Protein AF-A0A931REJ0-F1 (afdb_monomer)

pLDDT: mean 75.93, std 13.6, range [28.09, 92.75]

Structure (mmCIF, N/CA/C/O backbone):
data_AF-A0A931REJ0-F1
#
_entry.id   AF-A0A931REJ0-F1
#
loop_
_atom_site.group_PDB
_atom_site.id
_atom_site.type_symbol
_atom_site.label_atom_id
_atom_site.label_alt_id
_atom_site.label_comp_id
_atom_site.label_asym_id
_atom_site.label_entity_id
_atom_site.label_seq_id
_atom_site.pdbx_PDB_ins_code
_atom_site.Cartn_x
_atom_site.Cartn_y
_atom_site.Cartn_z
_atom_site.occupancy
_atom_site.B_iso_or_equiv
_atom_site.auth_seq_id
_atom_site.auth_comp_id
_atom_site.auth_asym_id
_atom_site.auth_atom_id
_atom_site.pdbx_PDB_model_num
ATOM 1 N N . MET A 1 1 ? 2.864 12.799 0.369 1.00 41.94 1 MET A N 1
ATOM 2 C CA . MET A 1 1 ? 1.807 12.016 1.065 1.00 41.94 1 MET A CA 1
ATOM 3 C C . MET A 1 1 ? 2.181 11.471 2.457 1.00 41.94 1 MET A C 1
ATOM 5 O O . MET A 1 1 ? 1.296 10.969 3.135 1.00 41.94 1 MET A O 1
ATOM 9 N N . ARG A 1 2 ? 3.433 11.587 2.942 1.00 40.94 2 ARG A N 1
ATOM 10 C CA . ARG A 1 2 ? 3.841 11.025 4.253 1.00 40.94 2 ARG A CA 1
ATOM 11 C C . ARG A 1 2 ? 3.248 11.734 5.489 1.00 40.94 2 ARG A C 1
ATOM 13 O O . ARG A 1 2 ? 3.133 11.098 6.527 1.00 40.94 2 ARG A O 1
ATOM 20 N N . LYS A 1 3 ? 2.845 13.008 5.382 1.00 44.75 3 LYS A N 1
ATOM 21 C CA . LYS A 1 3 ? 2.314 13.794 6.516 1.00 44.75 3 LYS A CA 1
ATOM 22 C C . LYS A 1 3 ? 0.849 13.479 6.852 1.00 44.75 3 LYS A C 1
ATOM 24 O O . LYS A 1 3 ? 0.568 13.114 7.984 1.00 44.75 3 LYS A O 1
ATOM 29 N N . GLY A 1 4 ? -0.046 13.465 5.861 1.00 54.47 4 GLY A N 1
ATOM 30 C CA . GLY A 1 4 ? -1.485 13.259 6.105 1.00 54.47 4 GLY A CA 1
ATOM 31 C C . GLY A 1 4 ? -1.857 11.897 6.713 1.00 54.47 4 GLY A C 1
ATOM 32 O O . GLY A 1 4 ? -2.754 11.822 7.544 1.00 54.47 4 GLY A O 1
ATOM 33 N N . PHE A 1 5 ? -1.153 10.815 6.356 1.00 53.38 5 PHE A N 1
ATOM 34 C CA . PHE A 1 5 ? -1.395 9.491 6.954 1.00 53.38 5 PHE A CA 1
ATOM 35 C C . PHE A 1 5 ? -0.936 9.426 8.418 1.00 53.38 5 PHE A C 1
ATOM 37 O O . PHE A 1 5 ? -1.655 8.902 9.263 1.00 53.38 5 PHE A O 1
ATOM 44 N N . PHE A 1 6 ? 0.231 9.998 8.733 1.00 54.56 6 PHE A N 1
ATOM 45 C CA . PHE A 1 6 ? 0.726 10.080 10.111 1.00 54.56 6 PHE A CA 1
ATOM 46 C C . PHE A 1 6 ? -0.150 10.990 10.975 1.00 54.56 6 PHE A C 1
ATOM 48 O O . PHE A 1 6 ? -0.433 10.656 12.119 1.00 54.56 6 PHE A O 1
ATOM 55 N N . GLU A 1 7 ? -0.630 12.101 10.418 1.00 58.66 7 GLU A N 1
ATOM 56 C CA . GLU A 1 7 ? -1.568 13.008 11.083 1.00 58.66 7 GLU A CA 1
ATOM 57 C C . GLU A 1 7 ? -2.892 12.307 11.410 1.00 58.66 7 GLU A C 1
ATOM 59 O O . GLU A 1 7 ? -3.381 12.433 12.528 1.00 58.66 7 GLU A O 1
ATOM 64 N N . LEU A 1 8 ? -3.431 11.496 10.493 1.00 62.75 8 LEU A N 1
ATOM 65 C CA . LEU A 1 8 ? -4.624 10.679 10.744 1.00 62.75 8 LEU A CA 1
ATOM 66 C C . LEU A 1 8 ? -4.373 9.570 11.774 1.00 62.75 8 LEU A C 1
ATOM 68 O O . LEU A 1 8 ? -5.230 9.308 12.616 1.00 62.75 8 LEU A O 1
ATOM 72 N N . LEU A 1 9 ? -3.197 8.939 11.742 1.00 60.91 9 LEU A N 1
ATOM 73 C CA . LEU A 1 9 ? -2.805 7.904 12.700 1.00 60.91 9 LEU A CA 1
ATOM 74 C C . LEU A 1 9 ? -2.694 8.483 14.116 1.00 60.91 9 LEU A C 1
ATOM 76 O O . LEU A 1 9 ? -3.216 7.903 15.072 1.00 60.91 9 LEU A O 1
ATOM 80 N N . ILE A 1 10 ? -2.086 9.663 14.240 1.00 63.28 10 ILE A N 1
ATOM 81 C CA . ILE A 1 10 ? -1.991 10.415 15.492 1.00 63.28 10 ILE A CA 1
ATOM 82 C C . ILE A 1 10 ? -3.385 10.868 15.938 1.00 63.28 10 ILE A C 1
ATOM 84 O O . ILE A 1 10 ? -3.764 10.602 17.076 1.00 63.28 10 ILE A O 1
ATOM 88 N N . ALA A 1 11 ? -4.187 11.466 15.052 1.00 57.47 11 ALA A N 1
ATOM 89 C CA . ALA A 1 11 ? -5.534 11.938 15.371 1.00 57.47 11 ALA A CA 1
ATOM 90 C C . ALA A 1 11 ? -6.450 10.801 15.846 1.00 57.47 11 ALA A C 1
ATOM 92 O O . ALA A 1 11 ? -7.143 10.940 16.851 1.00 57.47 11 ALA A O 1
ATOM 93 N N . SER A 1 12 ? -6.404 9.644 15.185 1.00 55.56 12 SER A N 1
ATOM 94 C CA . SER A 1 12 ? -7.191 8.472 15.569 1.00 55.56 12 SER A CA 1
ATOM 95 C C . SER A 1 12 ? -6.711 7.835 16.875 1.00 55.56 12 SER A C 1
ATOM 97 O O . SER A 1 12 ? -7.526 7.366 17.676 1.00 55.56 12 SER A O 1
ATOM 99 N N . SER A 1 13 ? -5.398 7.811 17.112 1.00 65.50 13 SER A N 1
ATOM 100 C CA . SER A 1 13 ? -4.831 7.308 18.368 1.00 65.50 13 SER A CA 1
ATOM 101 C C . SER A 1 13 ? -5.235 8.208 19.533 1.00 65.50 13 SER A C 1
ATOM 103 O O . SER A 1 13 ? -5.697 7.719 20.562 1.00 65.50 13 SER A O 1
ATOM 105 N N . ILE A 1 14 ? -5.155 9.527 19.338 1.00 67.62 14 ILE A N 1
ATOM 106 C CA . ILE A 1 14 ? -5.607 10.525 20.309 1.00 67.62 14 ILE A CA 1
ATOM 107 C C . ILE A 1 14 ? -7.109 10.378 20.557 1.00 67.62 14 ILE A C 1
ATOM 109 O O . ILE A 1 14 ? -7.506 10.293 21.713 1.00 67.62 14 ILE A O 1
ATOM 113 N N . ALA A 1 15 ? -7.938 10.265 19.515 1.00 60.06 15 ALA A N 1
ATOM 114 C CA . ALA A 1 15 ? -9.380 10.073 19.670 1.00 60.06 15 ALA A CA 1
ATOM 115 C C . ALA A 1 15 ? -9.700 8.819 20.500 1.00 60.06 15 ALA A C 1
ATOM 117 O O . ALA A 1 15 ? -10.499 8.873 21.432 1.00 60.06 15 ALA A O 1
ATOM 118 N N . THR A 1 16 ? -9.012 7.707 20.232 1.00 60.81 16 THR A N 1
ATOM 119 C CA . THR A 1 16 ? -9.195 6.452 20.976 1.00 60.81 16 THR A CA 1
ATOM 120 C C . THR A 1 16 ? -8.771 6.593 22.440 1.00 60.81 16 THR A C 1
ATOM 122 O O . THR A 1 16 ? -9.495 6.157 23.336 1.00 60.81 16 THR A O 1
ATOM 125 N N . ILE A 1 17 ? -7.634 7.243 22.707 1.00 71.69 17 ILE A N 1
ATOM 126 C CA . ILE A 1 17 ? -7.146 7.507 24.069 1.00 71.69 17 ILE A CA 1
ATOM 127 C C . ILE A 1 17 ? -8.119 8.415 24.823 1.00 71.69 17 ILE A C 1
ATOM 129 O O . ILE A 1 17 ? -8.487 8.100 25.952 1.00 71.69 17 ILE A O 1
ATOM 133 N N . VAL A 1 18 ? -8.573 9.502 24.196 1.00 64.06 18 VAL A N 1
ATOM 134 C CA . VAL A 1 18 ? -9.534 10.449 24.774 1.00 64.06 18 VAL A CA 1
ATOM 135 C C . VAL A 1 18 ? -10.836 9.735 25.117 1.00 64.06 18 VAL A C 1
ATOM 137 O O . VAL A 1 18 ? -11.333 9.878 26.229 1.00 64.06 18 VAL A O 1
ATOM 140 N N . ILE A 1 19 ? -11.351 8.890 24.226 1.00 60.31 19 ILE A N 1
ATOM 141 C CA . ILE A 1 19 ? -12.581 8.128 24.463 1.00 60.31 19 ILE A CA 1
ATOM 142 C C . ILE A 1 19 ? -12.407 7.120 25.607 1.00 60.31 19 ILE A C 1
ATOM 144 O O . ILE A 1 19 ? -13.273 7.025 26.476 1.00 60.31 19 ILE A O 1
ATOM 148 N N . ILE A 1 20 ? -11.290 6.385 25.659 1.00 63.78 20 ILE A N 1
ATOM 149 C CA . ILE A 1 20 ? -10.995 5.465 26.771 1.00 63.78 20 ILE A CA 1
ATOM 150 C C . ILE A 1 20 ? -10.900 6.235 28.092 1.00 63.78 20 ILE A C 1
ATOM 152 O O . ILE A 1 20 ? -11.407 5.770 29.115 1.00 63.78 20 ILE A O 1
ATOM 156 N N . PHE A 1 21 ? -10.277 7.412 28.072 1.00 62.22 21 PHE A N 1
ATOM 157 C CA . PHE A 1 21 ? -10.106 8.259 29.245 1.00 62.22 21 PHE A CA 1
ATOM 158 C C . PHE A 1 21 ? -11.443 8.811 29.747 1.00 62.22 21 PHE A C 1
ATOM 160 O O . PHE A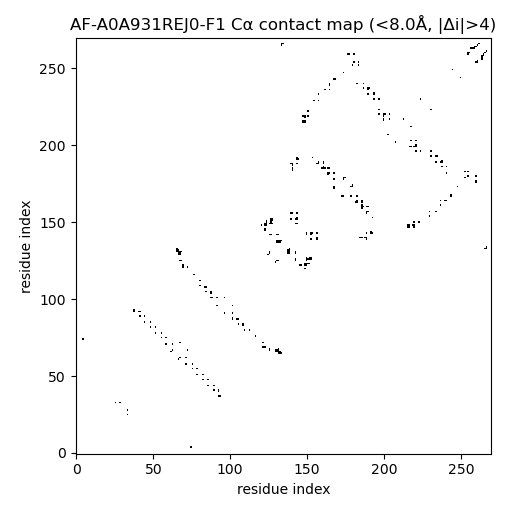 1 21 ? -11.736 8.713 30.939 1.00 62.22 21 PHE A O 1
ATOM 167 N N . VAL A 1 22 ? -12.291 9.290 28.833 1.00 58.22 22 VAL A N 1
ATOM 168 C CA . VAL A 1 22 ? -13.660 9.727 29.124 1.00 58.22 22 VAL A CA 1
ATOM 169 C C . VAL A 1 22 ? -14.447 8.570 29.738 1.00 58.22 22 VAL A C 1
ATOM 171 O O . VAL A 1 22 ? -14.929 8.695 30.860 1.00 58.22 22 VAL A O 1
ATOM 174 N N . LEU A 1 23 ? -14.484 7.399 29.095 1.00 58.53 23 LEU A N 1
ATOM 175 C CA . LEU A 1 23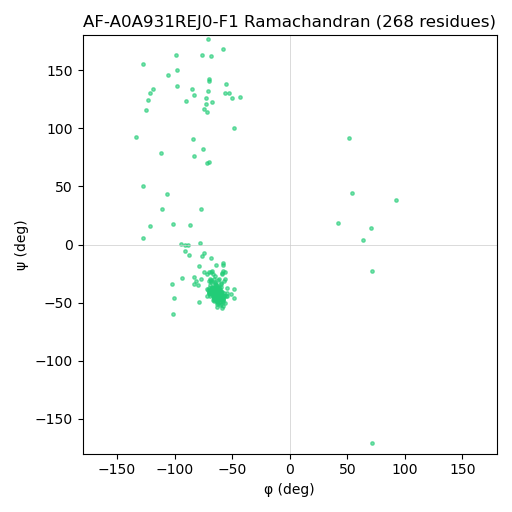 ? -15.218 6.229 29.598 1.00 58.53 23 LEU A CA 1
ATOM 176 C C . LEU A 1 23 ? -14.736 5.752 30.976 1.00 58.53 23 LEU A C 1
ATOM 178 O O . LEU A 1 23 ? -15.547 5.284 31.773 1.00 58.53 23 LEU A O 1
ATOM 182 N N . ARG A 1 24 ? -13.441 5.893 31.284 1.00 62.78 24 ARG A N 1
ATOM 183 C CA . ARG A 1 24 ? -12.880 5.558 32.602 1.00 62.78 24 ARG A CA 1
ATOM 184 C C . ARG A 1 24 ? -13.337 6.531 33.693 1.00 62.78 24 ARG A C 1
ATOM 186 O O . ARG A 1 24 ? -13.498 6.123 34.841 1.00 62.78 24 ARG A O 1
ATOM 193 N N . PHE A 1 25 ? -13.577 7.791 33.338 1.00 54.59 25 PHE A N 1
ATOM 194 C CA . PHE A 1 25 ? -14.058 8.828 34.253 1.00 54.59 25 PHE A CA 1
ATOM 195 C C . PHE A 1 25 ? -15.571 8.747 34.525 1.00 54.59 25 PHE A C 1
ATOM 197 O O . PHE A 1 25 ? -16.047 9.252 35.540 1.00 54.59 25 PHE A O 1
ATOM 204 N N . LEU A 1 26 ? -16.334 8.056 33.670 1.00 53.31 26 LEU A N 1
ATOM 205 C CA . LEU A 1 26 ? -17.794 7.931 33.782 1.00 53.31 26 LEU A CA 1
ATOM 206 C C . LEU A 1 26 ? -18.283 6.983 34.892 1.00 53.31 26 LEU A C 1
ATOM 208 O O . LEU A 1 26 ? -19.486 6.911 35.142 1.00 53.31 26 LEU A O 1
ATOM 212 N N . ARG A 1 27 ? -17.393 6.243 35.566 1.00 53.75 27 ARG A N 1
ATOM 213 C CA . ARG A 1 27 ? -17.781 5.158 36.486 1.00 53.75 27 ARG A CA 1
ATOM 214 C C . ARG A 1 27 ? -18.489 5.629 37.773 1.00 53.75 27 ARG A C 1
ATOM 216 O O . ARG A 1 27 ? -19.076 4.797 38.457 1.00 53.75 27 ARG A O 1
ATOM 223 N N . ASN A 1 28 ? -18.481 6.934 38.072 1.00 53.34 28 ASN A N 1
ATOM 224 C CA . ASN A 1 28 ? -18.947 7.500 39.348 1.00 53.34 28 ASN A CA 1
ATOM 225 C C . ASN A 1 28 ? -20.099 8.535 39.237 1.00 53.34 28 ASN A C 1
ATOM 227 O O . ASN A 1 28 ? -20.329 9.274 40.191 1.00 53.34 28 ASN A O 1
ATOM 231 N N . LEU A 1 29 ? -20.818 8.632 38.109 1.00 53.09 29 LEU A N 1
ATOM 232 C CA . LEU A 1 29 ? -21.838 9.682 37.885 1.00 53.09 29 LEU A CA 1
ATOM 233 C C . LEU A 1 29 ? -23.288 9.221 38.162 1.00 53.09 29 LEU A C 1
ATOM 235 O O . LEU A 1 29 ? -23.630 8.053 37.980 1.00 53.09 29 LEU A O 1
ATOM 239 N N . GLN A 1 30 ? -24.152 10.158 38.579 1.00 54.97 30 GLN A N 1
ATOM 240 C CA . GLN A 1 30 ? -25.585 9.935 38.862 1.00 54.97 30 GLN A CA 1
ATOM 241 C C . GLN A 1 30 ? -26.406 9.629 37.585 1.00 54.97 30 GLN A C 1
ATOM 243 O O . GLN A 1 30 ? -25.973 9.930 36.472 1.00 54.97 30 GLN A O 1
ATOM 248 N N . SER A 1 31 ? -27.613 9.053 37.714 1.00 62.59 31 SER A N 1
ATOM 249 C CA . SER A 1 31 ? -28.392 8.518 36.572 1.00 62.59 31 SER A CA 1
ATOM 250 C C . SER A 1 31 ? -28.752 9.551 35.490 1.00 62.59 31 SER A C 1
ATOM 252 O O . SER A 1 31 ? -28.690 9.236 34.303 1.00 62.59 31 SER A O 1
ATOM 254 N N . THR A 1 32 ? -29.059 10.796 35.863 1.00 63.38 32 THR A N 1
ATOM 255 C CA . THR A 1 32 ? -29.329 11.903 34.926 1.00 63.38 32 THR A CA 1
ATOM 256 C C . THR A 1 32 ? -28.068 12.385 34.211 1.00 63.38 32 THR A C 1
ATOM 258 O O . THR A 1 32 ? -28.098 12.642 33.009 1.00 63.38 32 THR A O 1
ATOM 261 N N . GLN A 1 33 ? -26.934 12.441 34.914 1.00 67.50 33 GLN A N 1
ATOM 262 C CA . GLN A 1 33 ? -25.634 12.767 34.317 1.00 67.50 33 GLN A CA 1
ATOM 263 C C . GLN A 1 33 ? -25.188 11.675 33.337 1.00 67.50 33 GLN A C 1
ATOM 265 O O . GLN A 1 33 ? -24.653 11.979 32.273 1.00 67.50 33 GLN A O 1
ATOM 270 N N . LYS A 1 34 ? -25.480 10.405 33.643 1.00 70.06 34 LYS A N 1
ATOM 271 C CA . LYS A 1 34 ? -25.206 9.269 32.756 1.00 70.06 34 LYS A CA 1
ATOM 272 C C . LYS A 1 34 ? -25.947 9.392 31.420 1.00 70.06 34 LYS A C 1
ATOM 274 O O . LYS A 1 34 ? -25.340 9.158 30.379 1.00 70.06 34 LYS A O 1
ATOM 279 N N . PHE A 1 35 ? -27.214 9.811 31.436 1.00 75.69 35 PHE A N 1
ATOM 280 C CA . PHE A 1 35 ? -28.016 9.976 30.218 1.00 75.69 35 PHE A CA 1
ATOM 281 C C . PHE A 1 35 ? -27.487 11.091 29.305 1.00 75.69 35 PHE A C 1
ATOM 283 O O . PHE A 1 35 ? -27.297 10.869 28.110 1.00 75.69 35 PHE A O 1
ATOM 290 N N . ILE A 1 36 ? -27.179 12.267 29.867 1.00 76.56 36 ILE A N 1
ATOM 291 C CA . ILE A 1 36 ? -26.621 13.394 29.098 1.00 76.56 36 ILE A CA 1
ATOM 292 C C . ILE A 1 36 ? -25.303 12.982 28.439 1.00 76.56 36 ILE A C 1
ATOM 294 O O . ILE A 1 36 ? -25.105 13.193 27.246 1.00 76.56 36 ILE A O 1
ATOM 298 N N . VAL A 1 37 ? -24.418 12.330 29.193 1.00 72.94 37 VAL A N 1
ATOM 299 C CA . VAL A 1 37 ? -23.120 11.902 28.670 1.00 72.94 37 VAL A CA 1
ATOM 300 C C . VAL A 1 37 ? -23.261 10.808 27.607 1.00 72.94 37 VAL A C 1
ATOM 302 O O . VAL A 1 37 ? -22.515 10.826 26.627 1.00 72.94 37 VAL A O 1
ATOM 305 N N . GLN A 1 38 ? -24.212 9.881 27.751 1.00 79.00 38 GLN A N 1
ATOM 306 C CA . GLN A 1 38 ? -24.507 8.882 26.719 1.00 79.00 38 GLN A CA 1
ATOM 307 C C . GLN A 1 38 ? -24.958 9.533 25.410 1.00 79.00 38 GLN A C 1
ATOM 309 O O . GLN A 1 38 ? -24.459 9.151 24.350 1.00 79.00 38 GLN A O 1
ATOM 314 N N . ILE A 1 39 ? -25.844 10.532 25.470 1.00 84.06 39 ILE A N 1
ATOM 315 C CA . ILE A 1 39 ? -26.283 11.270 24.280 1.00 84.06 39 ILE A CA 1
ATOM 316 C C . ILE A 1 39 ? -25.104 12.009 23.651 1.00 84.06 39 ILE A C 1
ATOM 318 O O . ILE A 1 39 ? -24.818 11.786 22.478 1.00 84.06 39 ILE A O 1
ATOM 322 N N . THR A 1 40 ? -24.376 12.823 24.420 1.00 79.44 40 THR A N 1
ATOM 323 C CA . THR A 1 40 ? -23.259 13.619 23.887 1.00 79.44 40 THR A CA 1
ATOM 324 C C . THR A 1 40 ? -22.167 12.732 23.291 1.00 79.44 40 THR A C 1
ATOM 326 O O . THR A 1 40 ? -21.660 13.019 22.211 1.00 79.44 40 THR A O 1
ATOM 329 N N . SER A 1 41 ? -21.847 11.608 23.939 1.00 78.06 41 SER A N 1
ATOM 330 C CA . SER A 1 41 ? -20.872 10.645 23.412 1.00 78.06 41 SER A CA 1
ATOM 331 C C . SER A 1 41 ? -21.374 9.962 22.139 1.00 78.06 41 SER A C 1
ATOM 333 O O . SER A 1 41 ? -20.595 9.754 21.217 1.00 78.06 41 SER A O 1
ATOM 335 N N . SER A 1 42 ? -22.667 9.633 22.058 1.00 84.75 42 SER A N 1
ATOM 336 C CA . SER A 1 42 ? -23.252 9.031 20.853 1.00 84.75 42 SER A CA 1
ATOM 337 C C . SER A 1 42 ? -23.242 10.004 19.676 1.00 84.75 42 SER A C 1
ATOM 339 O O . SER A 1 42 ? -22.879 9.610 18.572 1.00 84.75 42 SER A O 1
ATOM 341 N N . VAL A 1 43 ? -23.579 11.277 19.914 1.00 87.44 43 VAL A N 1
ATOM 342 C CA . VAL A 1 43 ? -23.502 12.341 18.900 1.00 87.44 43 VAL A CA 1
ATOM 343 C C . VAL A 1 43 ? -22.065 12.505 18.412 1.00 87.44 43 VAL A C 1
ATOM 345 O O . VAL A 1 43 ? -21.834 12.467 17.209 1.00 87.44 43 VAL A O 1
ATOM 348 N N . LEU A 1 44 ? -21.090 12.567 19.322 1.00 81.56 44 LEU A N 1
ATOM 349 C CA . LEU A 1 44 ? -19.676 12.664 18.958 1.00 81.56 44 LEU A CA 1
ATOM 350 C C . LEU A 1 44 ? -19.215 11.470 18.104 1.00 81.56 44 LEU A C 1
ATOM 352 O O . LEU A 1 44 ? -18.523 11.642 17.105 1.00 81.56 44 LEU A O 1
ATOM 356 N N . VAL A 1 45 ? -19.615 10.247 18.466 1.00 82.38 45 VAL A N 1
ATOM 357 C CA . VAL A 1 45 ? -19.294 9.046 17.678 1.00 82.38 45 VAL A CA 1
ATOM 358 C C . VAL A 1 45 ? -19.921 9.109 16.283 1.00 82.38 45 VAL A C 1
ATOM 360 O O . VAL A 1 45 ? -19.269 8.733 15.309 1.00 82.38 45 VAL A O 1
ATOM 363 N N . LEU A 1 46 ? -21.152 9.613 16.167 1.00 88.25 46 LEU A N 1
ATOM 364 C CA . LEU A 1 46 ? -21.813 9.813 14.876 1.00 88.25 46 LEU A CA 1
ATOM 365 C C . LEU A 1 46 ? -21.102 10.871 14.022 1.00 88.25 46 LEU A C 1
ATOM 367 O O . LEU A 1 46 ? -20.894 10.635 12.833 1.00 88.25 46 LEU A O 1
ATOM 371 N N . GLU A 1 47 ? -20.675 11.990 14.608 1.00 86.19 47 GLU A N 1
ATOM 372 C CA . GLU A 1 47 ? -19.894 13.020 13.911 1.00 86.19 47 GLU A CA 1
ATOM 373 C C . GLU A 1 47 ? -18.583 12.452 13.359 1.00 86.19 47 GLU A C 1
ATOM 375 O O . GLU A 1 47 ? -18.263 12.650 12.185 1.00 86.19 47 GLU A O 1
ATOM 380 N N . ILE A 1 48 ? -17.856 11.668 14.161 1.00 82.12 48 ILE A N 1
ATOM 381 C CA . ILE A 1 48 ? -16.641 10.985 13.700 1.00 82.12 48 ILE A CA 1
ATOM 382 C C . ILE A 1 48 ? -16.978 10.000 12.568 1.00 82.12 48 ILE A C 1
ATOM 384 O O . ILE A 1 48 ? -16.250 9.930 11.577 1.00 82.12 48 ILE A O 1
ATOM 388 N N . GLY A 1 49 ? -18.099 9.280 12.663 1.00 83.19 49 GLY A N 1
ATOM 389 C CA . GLY A 1 49 ? -18.586 8.410 11.591 1.00 83.19 49 GLY A CA 1
ATOM 390 C C . GLY A 1 49 ? -18.818 9.156 10.271 1.00 83.19 49 GLY A C 1
ATOM 391 O O . GLY A 1 49 ? -18.390 8.688 9.215 1.00 83.19 49 GLY A O 1
ATOM 392 N N . LEU A 1 50 ? -19.419 10.348 10.317 1.00 88.44 50 LEU A N 1
ATOM 393 C CA . LEU A 1 50 ? -19.609 11.202 9.137 1.00 88.44 50 LEU A CA 1
ATOM 394 C C . LEU A 1 50 ? -18.275 11.679 8.547 1.00 88.44 50 LEU A C 1
ATOM 396 O O . LEU A 1 50 ? -18.110 11.692 7.325 1.00 88.44 50 LEU A O 1
ATOM 400 N N . LEU A 1 51 ? -17.297 12.016 9.394 1.00 83.94 51 LEU A N 1
ATOM 401 C CA . LEU A 1 51 ? -15.948 12.367 8.940 1.00 83.94 51 LEU A CA 1
ATOM 402 C C . LEU A 1 51 ? -15.265 11.193 8.223 1.00 83.94 51 LEU A C 1
ATOM 404 O O . LEU A 1 51 ? -14.649 11.395 7.174 1.00 83.94 51 LEU A O 1
ATOM 408 N N . LEU A 1 52 ? -15.411 9.966 8.734 1.00 79.56 52 LEU A N 1
ATOM 409 C CA . LEU A 1 52 ? -14.891 8.768 8.068 1.00 79.56 52 LEU A CA 1
ATOM 410 C C . LEU A 1 52 ? -15.565 8.524 6.713 1.00 79.56 52 LEU A C 1
ATOM 412 O O . LEU A 1 52 ? -14.874 8.216 5.742 1.00 79.56 52 LEU A O 1
ATOM 416 N N . LEU A 1 53 ? -16.886 8.707 6.615 1.00 83.81 53 LEU A N 1
ATOM 417 C CA . LEU A 1 53 ? -17.614 8.594 5.345 1.00 83.81 53 LEU A CA 1
ATOM 418 C C . LEU A 1 53 ? -17.132 9.625 4.314 1.00 83.81 53 LEU A C 1
ATOM 420 O O . LEU A 1 53 ? -16.910 9.282 3.153 1.00 83.81 53 LEU A O 1
ATOM 424 N N . SER A 1 54 ? -16.892 10.865 4.744 1.00 83.75 54 SER A N 1
ATOM 425 C CA . SER A 1 54 ? -16.316 11.913 3.893 1.00 83.75 54 SER A CA 1
ATOM 426 C C . SER A 1 54 ? -14.911 11.540 3.396 1.00 83.75 54 SER A C 1
ATOM 428 O O . SER A 1 54 ? -14.600 11.665 2.206 1.00 83.75 54 SER A O 1
ATOM 430 N N . ALA A 1 55 ? -14.069 10.992 4.278 1.00 79.06 55 ALA A N 1
ATOM 431 C CA . ALA A 1 55 ? -12.741 10.507 3.911 1.00 79.06 55 ALA A CA 1
ATOM 432 C C . ALA A 1 55 ? -12.797 9.332 2.915 1.00 79.06 55 ALA A C 1
ATOM 434 O O . ALA A 1 55 ? -12.013 9.305 1.962 1.00 79.06 55 ALA A O 1
ATOM 435 N N . LEU A 1 56 ? -13.745 8.400 3.083 1.00 79.56 56 LEU A N 1
ATOM 436 C CA . LEU A 1 56 ? -13.973 7.298 2.141 1.00 79.56 56 LEU A CA 1
ATOM 437 C C . LEU A 1 56 ? -14.375 7.804 0.759 1.00 79.56 56 LEU A C 1
ATOM 439 O O . LEU A 1 56 ? -13.822 7.344 -0.238 1.00 79.56 56 LEU A O 1
ATOM 443 N N . GLN A 1 57 ? -15.299 8.762 0.685 1.00 79.94 57 GLN A N 1
ATOM 444 C CA . GLN A 1 57 ? -15.736 9.325 -0.591 1.00 79.94 57 GLN A CA 1
ATOM 445 C C . GLN A 1 57 ? -14.577 10.006 -1.323 1.00 79.94 57 GLN A C 1
ATOM 447 O O . GLN A 1 57 ? -14.388 9.796 -2.522 1.00 79.94 57 GLN A O 1
ATOM 452 N N . ARG A 1 58 ? -13.751 10.758 -0.588 1.00 80.06 58 ARG A N 1
ATOM 453 C CA . ARG A 1 58 ? -12.537 11.376 -1.124 1.00 80.06 58 ARG A CA 1
ATOM 454 C C . ARG A 1 58 ? -11.559 10.320 -1.655 1.00 80.06 58 ARG A C 1
ATOM 456 O O . ARG A 1 58 ? -11.062 10.471 -2.766 1.00 80.06 58 ARG A O 1
ATOM 463 N N . LEU A 1 59 ? -11.295 9.247 -0.904 1.00 76.31 59 LEU A N 1
ATOM 464 C CA . LEU A 1 59 ? -10.418 8.159 -1.359 1.00 76.31 59 LEU A CA 1
ATOM 465 C C . LEU A 1 59 ? -10.963 7.441 -2.599 1.00 76.31 59 LEU A C 1
ATOM 467 O O . LEU A 1 59 ? -10.190 7.163 -3.514 1.00 76.31 59 LEU A O 1
ATOM 471 N N . ASN A 1 60 ? -12.272 7.183 -2.647 1.00 77.19 60 ASN A N 1
ATOM 472 C CA . ASN A 1 60 ? -12.917 6.513 -3.775 1.00 77.19 60 ASN A CA 1
ATOM 473 C C . ASN A 1 60 ? -12.837 7.362 -5.054 1.00 77.19 60 ASN A C 1
ATOM 475 O O . ASN A 1 60 ? -12.504 6.852 -6.121 1.00 77.19 60 ASN A O 1
ATOM 479 N N . LEU A 1 61 ? -13.042 8.679 -4.934 1.00 73.50 61 LEU A N 1
ATOM 480 C CA . LEU A 1 61 ? -12.890 9.607 -6.055 1.00 73.50 61 LEU A CA 1
ATOM 481 C C . LEU A 1 61 ? -11.457 9.592 -6.613 1.00 73.50 61 LEU A C 1
ATOM 483 O O . LEU A 1 61 ? -11.276 9.508 -7.823 1.00 73.50 61 LEU A O 1
ATOM 487 N N . TYR A 1 62 ? -10.438 9.593 -5.744 1.00 68.94 62 TYR A N 1
ATOM 488 C CA . TYR A 1 62 ? -9.036 9.505 -6.176 1.00 68.94 62 TYR A CA 1
ATOM 489 C C . TYR A 1 62 ? -8.661 8.147 -6.778 1.00 68.94 62 TYR A C 1
ATOM 491 O O . TYR A 1 62 ? -7.772 8.075 -7.627 1.00 68.94 62 TYR A O 1
ATOM 499 N N . GLN A 1 63 ? -9.286 7.061 -6.319 1.00 67.06 63 GLN A N 1
ATOM 500 C CA . GLN A 1 63 ? -9.086 5.735 -6.900 1.00 67.06 63 GLN A CA 1
ATOM 501 C C . GLN A 1 63 ? -9.674 5.661 -8.312 1.00 67.06 63 GLN A C 1
ATOM 503 O O . GLN A 1 63 ? -9.032 5.103 -9.199 1.00 67.06 63 GLN A O 1
ATOM 508 N N . ALA A 1 64 ? -10.863 6.230 -8.523 1.00 63.25 64 ALA A N 1
ATOM 509 C CA . ALA A 1 64 ? -11.532 6.225 -9.819 1.00 63.25 64 ALA A CA 1
ATOM 510 C C . ALA A 1 64 ? -10.731 6.962 -10.905 1.00 63.25 64 ALA A C 1
ATOM 512 O O . ALA A 1 64 ? -10.797 6.575 -12.067 1.00 63.25 64 ALA A O 1
ATOM 513 N N . THR A 1 65 ? -9.957 7.988 -10.537 1.00 61.69 65 THR A N 1
ATOM 514 C CA . THR A 1 65 ? -9.190 8.797 -11.497 1.00 61.69 65 THR A CA 1
ATOM 515 C C . THR A 1 65 ? -7.747 8.335 -11.713 1.00 61.69 65 THR A C 1
ATOM 517 O O . THR A 1 65 ? -7.209 8.560 -12.789 1.00 61.69 65 THR A O 1
ATOM 520 N N . HIS A 1 66 ? -7.096 7.703 -10.727 1.00 60.22 66 HIS A N 1
ATOM 521 C CA . HIS A 1 66 ? -5.648 7.411 -10.788 1.00 60.22 66 HIS A CA 1
ATOM 522 C C . HIS A 1 66 ? -5.274 5.945 -10.525 1.00 60.22 66 HIS A C 1
ATOM 524 O O . HIS A 1 66 ? -4.092 5.620 -10.388 1.00 60.22 66 HIS A O 1
ATOM 530 N N . GLY A 1 67 ? -6.259 5.059 -10.386 1.00 64.81 67 GLY A N 1
ATOM 531 C CA . GLY A 1 67 ? -6.030 3.658 -10.042 1.00 64.81 67 GLY A CA 1
ATOM 532 C C . GLY A 1 67 ? -5.592 3.449 -8.587 1.00 64.81 67 GLY A C 1
ATOM 533 O O . GLY A 1 67 ? -5.655 4.342 -7.728 1.00 64.81 67 GLY A O 1
ATOM 534 N N . LEU A 1 68 ? -5.180 2.224 -8.269 1.00 68.19 68 LEU A N 1
ATOM 535 C CA . LEU A 1 68 ? -4.964 1.779 -6.895 1.00 68.19 68 LEU A CA 1
ATOM 536 C C . LEU A 1 68 ? -3.481 1.877 -6.509 1.00 68.19 68 LEU A C 1
ATOM 538 O O . LEU A 1 68 ? -2.595 1.496 -7.265 1.00 68.19 68 LEU A O 1
ATOM 542 N N . THR A 1 69 ? -3.203 2.375 -5.304 1.00 74.88 69 THR A N 1
ATOM 543 C CA . THR A 1 69 ? -1.853 2.384 -4.717 1.00 74.88 69 THR A CA 1
ATOM 544 C C . THR A 1 69 ? -1.891 1.764 -3.331 1.00 74.88 69 THR A C 1
ATOM 546 O O . THR A 1 69 ? -2.920 1.826 -2.650 1.00 74.88 69 THR A O 1
ATOM 549 N N . ARG A 1 70 ? -0.751 1.237 -2.865 1.00 70.44 70 ARG A N 1
ATOM 550 C CA . ARG A 1 70 ? -0.606 0.685 -1.505 1.00 70.44 70 ARG A CA 1
ATOM 551 C C . ARG A 1 70 ? -1.153 1.639 -0.439 1.00 70.44 70 ARG A C 1
ATOM 553 O O . ARG A 1 70 ? -1.929 1.233 0.418 1.00 70.44 70 ARG A O 1
ATOM 560 N N . ALA A 1 71 ? -0.810 2.926 -0.529 1.00 68.12 71 ALA A N 1
ATOM 561 C CA . ALA A 1 71 ? -1.234 3.934 0.443 1.00 68.12 71 ALA A CA 1
ATOM 562 C C . ALA A 1 71 ? -2.764 4.102 0.511 1.00 68.12 71 ALA A C 1
ATOM 564 O O . ALA A 1 71 ? -3.313 4.227 1.604 1.00 68.12 71 ALA A O 1
ATOM 565 N N . ARG A 1 72 ? -3.464 4.074 -0.633 1.00 75.38 72 ARG A N 1
ATOM 566 C CA . ARG A 1 72 ? -4.933 4.200 -0.678 1.00 75.38 72 ARG A CA 1
ATOM 567 C C . ARG A 1 72 ? -5.624 2.968 -0.096 1.00 75.38 72 ARG A C 1
ATOM 569 O O . ARG A 1 72 ? -6.594 3.116 0.638 1.00 75.38 72 ARG A O 1
ATOM 576 N N . ILE A 1 73 ? -5.092 1.776 -0.364 1.00 77.94 73 ILE A N 1
ATOM 577 C CA . ILE A 1 73 ? -5.632 0.510 0.154 1.00 77.94 73 ILE A CA 1
ATOM 578 C C . ILE A 1 73 ? -5.465 0.434 1.667 1.00 77.94 73 ILE A C 1
ATOM 580 O O . ILE A 1 73 ? -6.434 0.168 2.373 1.00 77.94 73 ILE A O 1
ATOM 584 N N . PHE A 1 74 ? -4.269 0.739 2.181 1.00 75.00 74 PHE A N 1
ATOM 585 C CA . PHE A 1 74 ? -4.052 0.806 3.625 1.00 75.00 74 PHE A CA 1
ATOM 586 C C . PHE A 1 74 ? -4.918 1.887 4.277 1.00 75.00 74 PHE A C 1
ATOM 588 O O . PHE A 1 74 ? -5.451 1.654 5.357 1.00 75.00 74 PHE A O 1
ATOM 595 N N . GLY A 1 75 ? -5.136 3.023 3.607 1.00 76.50 75 GLY A N 1
ATOM 596 C CA . GLY A 1 75 ? -6.097 4.038 4.043 1.00 76.50 75 GLY A CA 1
ATOM 597 C C . GLY A 1 75 ? -7.535 3.510 4.127 1.00 76.50 75 GLY A C 1
ATOM 598 O O . GLY A 1 75 ? -8.205 3.727 5.132 1.00 76.50 75 GLY A O 1
ATOM 599 N N . PHE A 1 76 ? -8.003 2.772 3.118 1.00 81.56 76 PHE A N 1
ATOM 600 C CA . PHE A 1 76 ? -9.335 2.160 3.122 1.00 81.56 76 PHE A CA 1
ATOM 601 C C . PHE A 1 76 ? -9.487 1.121 4.240 1.00 81.56 76 PHE A C 1
ATOM 603 O O . PHE A 1 76 ? -10.426 1.201 5.029 1.00 81.56 76 PHE A O 1
ATOM 610 N N . ILE A 1 77 ? -8.529 0.196 4.358 1.00 82.56 77 ILE A N 1
ATOM 611 C CA . ILE A 1 77 ? -8.473 -0.807 5.434 1.00 82.56 77 ILE A CA 1
ATOM 612 C C . ILE A 1 77 ? -8.514 -0.121 6.800 1.00 82.56 77 ILE A C 1
ATOM 614 O O . ILE A 1 77 ? -9.252 -0.545 7.688 1.00 82.56 77 ILE A O 1
ATOM 618 N N . PHE A 1 78 ? -7.746 0.956 6.961 1.00 78.19 78 PHE A N 1
ATOM 619 C CA . PHE A 1 78 ? -7.699 1.724 8.195 1.00 78.19 78 PHE A CA 1
ATOM 620 C C . PHE A 1 78 ? -9.055 2.352 8.527 1.00 78.19 78 PHE A C 1
ATOM 622 O O . PHE A 1 78 ? -9.512 2.235 9.659 1.00 78.19 78 PHE A O 1
ATOM 629 N N . ILE A 1 79 ? -9.749 2.951 7.554 1.00 79.81 79 ILE A N 1
ATOM 630 C CA . ILE A 1 79 ? -11.084 3.515 7.795 1.00 79.81 79 ILE A CA 1
ATOM 631 C C . ILE A 1 79 ? -12.103 2.423 8.131 1.00 79.81 79 ILE A C 1
ATOM 633 O O . ILE A 1 79 ? -12.924 2.616 9.029 1.00 79.81 79 ILE A O 1
ATOM 637 N N . VAL A 1 80 ? -12.051 1.269 7.461 1.00 85.50 80 VAL A N 1
ATOM 638 C CA . VAL A 1 80 ? -12.907 0.120 7.797 1.00 85.50 80 VAL A CA 1
ATOM 639 C C . VAL A 1 80 ? -12.638 -0.337 9.231 1.00 85.50 80 VAL A C 1
ATOM 641 O O . VAL A 1 80 ? -13.580 -0.504 10.005 1.00 85.50 80 VAL A O 1
ATOM 644 N N . TRP A 1 81 ? -11.368 -0.458 9.623 1.00 83.19 81 TRP A N 1
ATOM 645 C CA . TRP A 1 81 ? -10.979 -0.798 10.990 1.00 83.19 81 TRP A CA 1
ATOM 646 C C . TRP A 1 81 ? -11.512 0.210 12.010 1.00 83.19 81 TRP A C 1
ATOM 648 O O . TRP A 1 81 ? -12.180 -0.191 12.962 1.00 83.19 81 TRP A O 1
ATOM 658 N N . LEU A 1 82 ? -11.328 1.513 11.778 1.00 78.94 82 LEU A N 1
ATOM 659 C CA . LEU A 1 82 ? -11.874 2.554 12.651 1.00 78.94 82 LEU A CA 1
ATOM 660 C C . LEU A 1 82 ? -13.399 2.533 12.723 1.00 78.94 82 LEU A C 1
ATOM 662 O O . LEU A 1 82 ? -13.956 2.700 13.804 1.00 78.94 82 LEU A O 1
ATOM 666 N N . SER A 1 83 ? -14.075 2.285 11.604 1.00 83.44 83 SER A N 1
ATOM 667 C CA . SER A 1 83 ? -15.536 2.186 11.561 1.00 83.44 83 SER A CA 1
ATOM 668 C C . SER A 1 83 ? -16.035 1.032 12.431 1.00 83.44 83 SER A C 1
ATOM 670 O O . SER A 1 83 ? -17.009 1.190 13.164 1.00 83.44 83 SER A O 1
ATOM 672 N N . VAL A 1 84 ? -15.333 -0.108 12.421 1.00 86.31 84 VAL A N 1
ATOM 673 C CA . VAL A 1 84 ? -15.637 -1.248 13.297 1.00 86.31 84 VAL A CA 1
ATOM 674 C C . VAL A 1 84 ? -15.409 -0.890 14.769 1.00 86.31 84 VAL A C 1
ATOM 676 O O . VAL A 1 84 ? -16.279 -1.166 15.595 1.00 86.31 84 VAL A O 1
ATOM 679 N N . LEU A 1 85 ? -14.294 -0.234 15.112 1.00 82.00 85 LEU A N 1
ATOM 680 C CA . LEU A 1 85 ? -14.025 0.197 16.492 1.00 82.00 85 LEU A CA 1
ATOM 681 C C . LEU A 1 85 ? -15.074 1.202 16.995 1.00 82.00 85 LEU A C 1
ATOM 683 O O . LEU A 1 85 ? -15.589 1.056 18.106 1.00 82.00 85 LEU A O 1
ATOM 687 N N . LEU A 1 86 ? -15.440 2.189 16.171 1.00 81.19 86 LEU A N 1
ATOM 688 C CA . LEU A 1 86 ? -16.491 3.162 16.483 1.00 81.19 86 LEU A CA 1
ATOM 689 C C . LEU A 1 86 ? -17.857 2.498 16.628 1.00 81.19 86 LEU A C 1
ATOM 691 O O . LEU A 1 86 ? -18.623 2.867 17.515 1.00 81.19 86 LEU A O 1
ATOM 695 N N . PHE A 1 87 ? -18.160 1.490 15.812 1.00 86.12 87 PHE A N 1
ATOM 696 C CA . PHE A 1 87 ? -19.400 0.735 15.939 1.00 86.12 87 PHE A CA 1
ATOM 697 C C . PHE A 1 87 ? -19.454 -0.053 17.257 1.00 86.12 87 PHE A C 1
ATOM 699 O O . PHE A 1 87 ? -20.448 0.024 17.979 1.00 86.12 87 PHE A O 1
ATOM 706 N N . ILE A 1 88 ? -18.373 -0.751 17.630 1.00 83.94 88 ILE A N 1
ATOM 707 C CA . ILE A 1 88 ? -18.275 -1.457 18.922 1.00 83.94 88 ILE A CA 1
ATOM 708 C C . ILE A 1 88 ? -18.424 -0.466 20.086 1.00 83.94 88 ILE A C 1
ATOM 710 O O . ILE A 1 88 ? -19.097 -0.756 21.080 1.00 83.94 88 ILE A O 1
ATOM 714 N N . LEU A 1 89 ? -17.820 0.717 19.962 1.00 79.19 89 LEU A N 1
ATOM 715 C CA . LEU A 1 89 ? -17.952 1.804 20.924 1.00 79.19 89 LEU A CA 1
ATOM 716 C C . LEU A 1 89 ? -19.398 2.298 21.042 1.00 79.19 89 LEU A C 1
ATOM 718 O O . LEU A 1 89 ? -19.900 2.398 22.159 1.00 79.19 89 LEU A O 1
ATOM 722 N N . LEU A 1 90 ? -20.080 2.552 19.926 1.00 82.38 90 LEU A N 1
ATOM 723 C CA . LEU A 1 90 ? -21.482 2.967 19.919 1.00 82.38 90 LEU A CA 1
ATOM 724 C C . LEU A 1 90 ? -22.359 1.925 20.624 1.00 82.38 90 LEU A C 1
ATOM 726 O O . LEU A 1 90 ? -23.164 2.266 21.488 1.00 82.38 90 LEU A O 1
ATOM 730 N N . VAL A 1 91 ? -22.141 0.638 20.336 1.00 84.56 91 VAL A N 1
ATOM 731 C CA . VAL A 1 91 ? -22.851 -0.463 21.001 1.00 84.56 91 VAL A CA 1
ATOM 732 C C . VAL A 1 91 ? -22.582 -0.478 22.510 1.00 84.56 91 VAL A C 1
ATOM 734 O O . VAL A 1 91 ? -23.515 -0.714 23.274 1.00 84.56 91 VAL A O 1
ATOM 737 N N . ARG A 1 92 ? -21.356 -0.185 22.964 1.00 81.50 92 ARG A N 1
ATOM 738 C CA . ARG A 1 92 ? -21.030 -0.049 24.398 1.00 81.50 92 ARG A CA 1
ATOM 739 C C . ARG A 1 92 ? -21.667 1.180 25.050 1.00 81.50 92 ARG A C 1
ATOM 741 O O . ARG A 1 92 ? -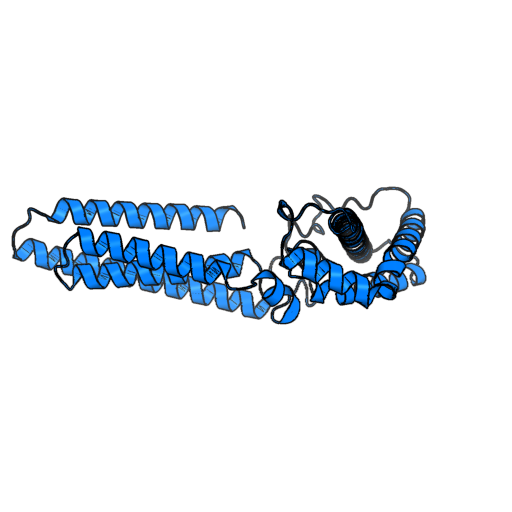21.950 1.148 26.241 1.00 81.50 92 ARG A O 1
ATOM 748 N N . ILE A 1 93 ? -21.855 2.277 24.324 1.00 76.88 93 ILE A N 1
ATOM 749 C CA . ILE A 1 93 ? -22.528 3.460 24.878 1.00 76.88 93 ILE A CA 1
ATOM 750 C C . ILE A 1 93 ? -24.021 3.162 25.074 1.00 76.88 93 ILE A C 1
ATOM 752 O O . ILE A 1 93 ? -24.587 3.507 26.111 1.00 76.88 93 ILE A O 1
ATOM 756 N N . LEU A 1 94 ? -24.634 2.477 24.102 1.00 79.31 94 LEU A N 1
ATOM 757 C CA . LEU A 1 94 ? -26.057 2.125 24.109 1.00 79.31 94 LEU A CA 1
ATOM 758 C C . LEU A 1 94 ? -26.391 0.941 25.031 1.00 79.31 94 LEU A C 1
ATOM 760 O O . LEU A 1 94 ? -27.501 0.862 25.553 1.00 79.31 94 LEU A O 1
ATOM 764 N N . LYS A 1 95 ? -25.456 0.007 25.229 1.00 78.31 95 LYS A N 1
ATOM 765 C CA . LYS A 1 95 ? -25.614 -1.169 26.095 1.00 78.31 95 LYS A CA 1
ATOM 766 C C . LYS A 1 95 ? -24.538 -1.164 27.172 1.00 78.31 95 LYS A C 1
ATOM 768 O O . LYS A 1 95 ? -23.362 -1.091 26.847 1.00 78.31 95 LYS A O 1
ATOM 773 N N . ASP A 1 96 ? -24.925 -1.349 28.433 1.00 70.56 96 ASP A N 1
ATOM 774 C CA . ASP A 1 96 ? -24.009 -1.408 29.586 1.00 70.56 96 ASP A CA 1
ATOM 775 C C . ASP A 1 96 ? -23.151 -2.699 29.571 1.00 70.56 96 ASP A C 1
ATOM 777 O O . ASP A 1 96 ? -23.354 -3.655 30.323 1.00 70.56 96 ASP A O 1
ATOM 781 N N . ILE A 1 97 ? -22.199 -2.769 28.638 1.00 72.88 97 ILE A N 1
ATOM 782 C CA . ILE A 1 97 ? -21.300 -3.907 28.440 1.00 72.88 97 ILE A CA 1
ATOM 783 C C . ILE A 1 97 ? -20.107 -3.769 29.390 1.00 72.88 97 ILE A C 1
ATOM 785 O O . ILE A 1 97 ? -19.474 -2.715 29.484 1.00 72.88 97 ILE A O 1
ATOM 789 N N . LYS A 1 98 ? -19.754 -4.867 30.071 1.00 76.06 98 LYS A N 1
ATOM 790 C CA . LYS A 1 98 ? -18.591 -4.929 30.972 1.00 76.06 98 LYS A CA 1
ATOM 791 C C . LYS A 1 98 ? -17.305 -4.524 30.238 1.00 76.06 98 LYS A C 1
ATOM 793 O O . LYS A 1 98 ? -17.035 -5.009 29.141 1.00 76.06 98 LYS A O 1
ATOM 798 N N . GLU A 1 99 ? -16.452 -3.734 30.894 1.00 71.00 99 GLU A N 1
ATOM 799 C CA . GLU A 1 99 ? -15.210 -3.197 30.301 1.00 71.00 99 GLU A CA 1
ATOM 800 C C . GLU A 1 99 ? -14.290 -4.282 29.717 1.00 71.00 99 GLU A C 1
ATOM 802 O O . GLU A 1 99 ? -13.709 -4.096 28.649 1.00 71.00 99 GLU A O 1
ATOM 807 N N . LYS A 1 100 ? -14.207 -5.445 30.381 1.00 74.25 100 LYS A N 1
ATOM 808 C CA . LYS A 1 100 ? -13.408 -6.592 29.916 1.00 74.25 100 LYS A CA 1
ATOM 809 C C . LYS A 1 100 ? -13.869 -7.117 28.553 1.00 74.25 100 LYS A C 1
ATOM 811 O O . LYS A 1 100 ? -13.033 -7.427 27.709 1.00 74.25 100 LYS A O 1
ATOM 816 N N . TRP A 1 101 ? -15.183 -7.197 28.338 1.00 79.12 101 TRP A N 1
ATOM 817 C CA . TRP A 1 101 ? -15.753 -7.675 27.078 1.00 79.12 101 TRP A CA 1
ATOM 818 C C . TRP A 1 101 ? -15.499 -6.678 25.956 1.00 79.12 101 TRP A C 1
ATOM 820 O O . TRP A 1 101 ? -15.044 -7.075 24.894 1.00 79.12 101 TRP A O 1
ATOM 830 N N . PHE A 1 102 ? -15.671 -5.381 26.221 1.00 75.25 102 PHE A N 1
ATOM 831 C CA . PHE A 1 102 ? -15.339 -4.343 25.248 1.00 75.25 102 PHE A CA 1
ATOM 832 C C . PHE A 1 102 ? -13.881 -4.422 24.790 1.00 75.25 102 PHE A C 1
ATOM 834 O O . PHE A 1 102 ? -13.616 -4.442 23.590 1.00 75.25 102 PHE A O 1
ATOM 841 N N . PHE A 1 103 ? -12.932 -4.490 25.727 1.00 72.81 103 PHE A N 1
ATOM 842 C CA . PHE A 1 103 ? -11.517 -4.560 25.369 1.00 72.81 103 PHE A CA 1
ATOM 843 C C . PHE A 1 103 ? -11.212 -5.821 24.551 1.00 72.81 103 PHE A C 1
ATOM 845 O O . PHE A 1 103 ? -10.596 -5.733 23.491 1.00 72.81 103 PHE A O 1
ATOM 852 N N . SER A 1 104 ? -11.717 -6.979 24.988 1.00 78.50 104 SER A N 1
ATOM 853 C CA . SER A 1 104 ? -11.524 -8.245 24.277 1.00 78.50 104 SER A CA 1
ATOM 854 C C . SER A 1 104 ? -12.117 -8.224 22.864 1.00 78.50 104 SER A C 1
ATOM 856 O O . SER A 1 104 ? -11.444 -8.653 21.930 1.00 78.50 104 SER A O 1
ATOM 858 N N . THR A 1 105 ? -13.316 -7.663 22.669 1.00 85.06 105 THR A N 1
ATOM 859 C CA . THR A 1 105 ? -13.941 -7.549 21.342 1.00 85.06 105 THR A CA 1
ATOM 860 C C . THR A 1 105 ? -13.156 -6.626 20.408 1.00 85.06 105 THR A C 1
ATOM 862 O O . THR A 1 105 ? -12.992 -6.963 19.241 1.00 85.06 105 THR A O 1
ATOM 865 N N . ASN A 1 106 ? -12.618 -5.501 20.896 1.00 78.12 106 ASN A N 1
ATOM 866 C CA . ASN A 1 106 ? -11.793 -4.607 20.068 1.00 78.12 106 ASN A CA 1
ATOM 867 C C . ASN A 1 106 ? -10.463 -5.257 19.661 1.00 78.12 106 ASN A C 1
ATOM 869 O O . ASN A 1 106 ? -10.041 -5.140 18.509 1.00 78.12 106 ASN A O 1
ATOM 873 N N . VAL A 1 107 ? -9.817 -5.972 20.588 1.00 80.56 107 VAL A N 1
ATOM 874 C CA . VAL A 1 107 ? -8.594 -6.732 20.289 1.00 80.56 107 VAL A CA 1
ATOM 875 C C . VAL A 1 107 ? -8.888 -7.828 19.267 1.00 80.56 107 VAL A C 1
ATOM 877 O O . VAL A 1 107 ? -8.175 -7.935 18.274 1.00 80.56 107 VAL A O 1
ATOM 880 N N . ALA A 1 108 ? -9.971 -8.589 19.451 1.00 87.31 108 ALA A N 1
ATOM 881 C CA . ALA A 1 108 ? -10.383 -9.624 18.508 1.00 87.31 108 ALA A CA 1
ATOM 882 C C . ALA A 1 108 ? -10.694 -9.046 17.118 1.00 87.31 108 ALA A C 1
ATOM 884 O O . ALA A 1 108 ? -10.199 -9.565 16.124 1.00 87.31 108 ALA A O 1
ATOM 885 N N . ALA A 1 109 ? -11.440 -7.940 17.035 1.00 84.25 109 ALA A N 1
ATOM 886 C CA . ALA A 1 109 ? -11.736 -7.266 15.770 1.00 84.25 109 ALA A CA 1
ATOM 887 C C . ALA A 1 109 ? -10.460 -6.788 15.057 1.00 84.25 109 ALA A C 1
ATOM 889 O O . ALA A 1 109 ? -10.321 -6.960 13.847 1.00 84.25 109 ALA A O 1
ATOM 890 N N . THR A 1 110 ? -9.504 -6.244 15.813 1.00 79.94 110 THR A N 1
ATOM 891 C CA . THR A 1 110 ? -8.206 -5.815 15.277 1.00 79.94 110 THR A CA 1
ATOM 892 C C . THR A 1 110 ? -7.410 -7.001 14.740 1.00 79.94 110 THR A C 1
ATOM 894 O O . THR A 1 110 ? -6.912 -6.938 13.621 1.00 79.94 110 THR A O 1
ATOM 897 N N . LEU A 1 111 ? -7.341 -8.106 15.488 1.00 85.75 111 LEU A N 1
ATOM 898 C CA . LEU A 1 111 ? -6.670 -9.329 15.040 1.00 85.75 111 LEU A CA 1
ATOM 899 C C . LEU A 1 111 ? -7.318 -9.904 13.778 1.00 85.75 111 LEU A C 1
ATOM 901 O O . LEU A 1 111 ? -6.607 -10.251 12.843 1.00 85.75 111 LEU A O 1
ATOM 905 N N . ILE A 1 112 ? -8.652 -9.955 13.718 1.00 90.25 112 ILE A N 1
ATOM 906 C CA . ILE A 1 112 ? -9.388 -10.441 12.543 1.00 90.25 112 ILE A CA 1
ATOM 907 C C . ILE A 1 112 ? -9.069 -9.589 11.316 1.00 90.25 112 ILE A C 1
ATOM 909 O O . ILE A 1 112 ? -8.803 -10.140 10.252 1.00 90.25 112 ILE A O 1
ATOM 913 N N . ILE A 1 113 ? -9.056 -8.261 11.451 1.00 83.25 113 ILE A N 1
ATOM 914 C CA . ILE A 1 113 ? -8.734 -7.370 10.332 1.00 83.25 113 ILE A CA 1
ATOM 915 C C . ILE A 1 113 ? -7.275 -7.535 9.906 1.00 83.25 113 ILE A C 1
ATOM 917 O O . ILE A 1 113 ? -7.013 -7.625 8.713 1.00 83.25 113 ILE A O 1
ATOM 921 N N . LEU A 1 114 ? -6.330 -7.642 10.842 1.00 81.75 114 LEU A N 1
ATOM 922 C CA . LEU A 1 114 ? -4.923 -7.890 10.507 1.00 81.75 114 LEU A CA 1
ATOM 923 C C . LEU A 1 114 ? -4.729 -9.222 9.774 1.00 81.75 114 LEU A C 1
ATOM 925 O O . LEU A 1 114 ? -4.009 -9.271 8.777 1.00 81.75 114 LEU A O 1
ATOM 929 N N . LEU A 1 115 ? -5.404 -10.281 10.228 1.00 87.19 115 LEU A N 1
ATOM 930 C CA . LEU A 1 115 ? -5.411 -11.574 9.548 1.00 87.19 115 LEU A CA 1
ATOM 931 C C . LEU A 1 115 ? -6.010 -11.447 8.148 1.00 87.19 115 LEU A C 1
ATOM 933 O O . LEU A 1 115 ? -5.408 -11.908 7.185 1.00 87.19 115 LEU A O 1
ATOM 937 N N . PHE A 1 116 ? -7.152 -10.771 8.017 1.00 86.69 116 PHE A N 1
ATOM 938 C CA . PHE A 1 116 ? -7.799 -10.548 6.729 1.00 86.69 116 PHE A CA 1
ATOM 939 C C . PHE A 1 116 ? -6.863 -9.818 5.763 1.00 86.69 116 PHE A C 1
ATOM 941 O O . PHE A 1 116 ? -6.661 -10.277 4.652 1.00 86.69 116 PHE A O 1
ATOM 948 N N . VAL A 1 117 ? -6.207 -8.739 6.192 1.00 82.50 117 VAL A N 1
ATOM 949 C CA . VAL A 1 117 ? -5.269 -7.978 5.349 1.00 82.50 117 VAL A CA 1
ATOM 950 C C . VAL A 1 117 ? -4.094 -8.832 4.879 1.00 82.50 117 VAL A C 1
ATOM 952 O O . VAL A 1 117 ? -3.677 -8.696 3.734 1.00 82.50 117 VAL A O 1
ATOM 955 N N . ASN A 1 118 ? -3.576 -9.718 5.731 1.00 81.12 118 ASN A N 1
ATOM 956 C CA . ASN A 1 118 ? -2.472 -10.603 5.366 1.00 81.12 118 ASN A CA 1
ATOM 957 C C . ASN A 1 118 ? -2.877 -11.675 4.338 1.00 81.12 118 ASN A C 1
ATOM 959 O O . ASN A 1 118 ? -2.052 -12.079 3.527 1.00 81.12 118 ASN A O 1
ATOM 963 N N . LEU A 1 119 ? -4.145 -12.102 4.341 1.00 81.62 119 LEU A N 1
ATOM 964 C CA . LEU A 1 119 ? -4.666 -13.090 3.390 1.00 81.62 119 LEU A CA 1
ATOM 965 C C . LEU A 1 119 ? -4.875 -12.522 1.978 1.00 81.62 119 LEU A C 1
ATOM 967 O O . LEU A 1 119 ? -4.903 -13.287 1.015 1.00 81.62 119 LEU A O 1
ATOM 971 N N . PHE A 1 120 ? -5.041 -11.205 1.833 1.00 81.38 120 PHE A N 1
ATOM 972 C CA . PHE A 1 120 ? -5.250 -10.584 0.527 1.00 81.38 120 PHE A CA 1
ATOM 973 C C . PHE A 1 120 ? -3.926 -10.187 -0.116 1.00 81.38 120 PHE A C 1
ATOM 975 O O . PHE A 1 120 ? -3.173 -9.370 0.414 1.00 81.38 120 PHE A O 1
ATOM 982 N N . ASN A 1 121 ? -3.689 -10.692 -1.328 1.00 81.25 121 ASN A N 1
ATOM 983 C CA . ASN A 1 121 ? -2.561 -10.267 -2.146 1.00 81.25 121 ASN A CA 1
ATOM 984 C C . ASN A 1 121 ? -2.823 -8.878 -2.751 1.00 81.25 121 ASN A C 1
ATOM 986 O O . ASN A 1 121 ? -3.279 -8.732 -3.887 1.00 81.25 121 ASN A O 1
ATOM 990 N N . ILE A 1 122 ? -2.565 -7.848 -1.948 1.00 80.06 122 ILE A N 1
ATOM 991 C CA . ILE A 1 122 ? -2.772 -6.449 -2.320 1.00 80.06 122 ILE A CA 1
ATOM 992 C C . ILE A 1 122 ? -1.936 -6.074 -3.552 1.00 80.06 122 ILE A C 1
ATOM 994 O O . ILE A 1 122 ? -2.445 -5.420 -4.461 1.00 80.06 122 ILE A O 1
ATOM 998 N N . ASP A 1 123 ? -0.676 -6.502 -3.603 1.00 79.06 123 ASP A N 1
ATOM 999 C CA . ASP A 1 123 ? 0.238 -6.135 -4.685 1.00 79.06 123 ASP A CA 1
ATOM 1000 C C . ASP A 1 123 ? -0.133 -6.814 -6.010 1.00 79.06 123 ASP A C 1
ATOM 1002 O O . ASP A 1 123 ? -0.132 -6.153 -7.050 1.00 79.06 123 ASP A O 1
ATOM 1006 N N . GLY A 1 124 ? -0.554 -8.081 -5.974 1.00 80.19 124 GLY A N 1
ATOM 1007 C CA . GLY A 1 124 ? -1.091 -8.781 -7.143 1.00 80.19 124 GLY A CA 1
ATOM 1008 C C . GLY A 1 124 ? -2.379 -8.141 -7.676 1.00 80.19 124 GLY A C 1
ATOM 1009 O O . GLY A 1 124 ? -2.548 -7.980 -8.885 1.00 80.19 124 GLY A O 1
ATOM 1010 N N . LEU A 1 125 ? -3.275 -7.677 -6.794 1.00 80.12 125 LEU A N 1
ATOM 1011 C CA . LEU A 1 125 ? -4.492 -6.957 -7.203 1.00 80.12 125 LEU A CA 1
ATOM 1012 C C . LEU A 1 125 ? -4.190 -5.609 -7.879 1.00 80.12 125 LEU A C 1
ATOM 1014 O O . LEU A 1 125 ? -4.879 -5.236 -8.835 1.00 80.12 125 LEU A O 1
ATOM 1018 N N . ILE A 1 126 ? -3.170 -4.886 -7.402 1.00 79.75 126 ILE A N 1
ATOM 1019 C CA . ILE A 1 126 ? -2.695 -3.645 -8.036 1.00 79.75 126 ILE A CA 1
ATOM 1020 C C . ILE A 1 126 ? -2.110 -3.955 -9.421 1.00 79.75 126 ILE A C 1
ATOM 1022 O O . ILE A 1 126 ? -2.418 -3.255 -10.384 1.00 79.75 126 ILE A O 1
ATOM 1026 N N . ALA A 1 127 ? -1.299 -5.010 -9.534 1.00 79.31 127 ALA A N 1
ATOM 1027 C CA . ALA A 1 127 ? -0.623 -5.386 -10.773 1.00 79.31 127 ALA A CA 1
ATOM 1028 C C . ALA A 1 127 ? -1.587 -5.831 -11.889 1.00 79.31 127 ALA A C 1
ATOM 1030 O O . ALA A 1 127 ? -1.301 -5.624 -13.068 1.00 79.31 127 ALA A O 1
ATOM 1031 N N . THR A 1 128 ? -2.735 -6.410 -11.532 1.00 77.31 128 THR A N 1
ATOM 1032 C CA . THR A 1 128 ? -3.663 -7.035 -12.487 1.00 77.31 128 THR A CA 1
ATOM 1033 C C . THR A 1 128 ? -4.865 -6.158 -12.816 1.00 77.31 128 THR A C 1
ATOM 1035 O O . THR A 1 128 ? -5.077 -5.804 -13.977 1.00 77.31 128 THR A O 1
ATOM 1038 N N . LYS A 1 129 ? -5.655 -5.794 -11.799 1.00 75.94 129 LYS A N 1
ATOM 1039 C CA . LYS A 1 129 ? -7.021 -5.280 -11.975 1.00 75.94 129 LYS A CA 1
ATOM 1040 C C . LYS A 1 129 ? -7.135 -3.768 -11.838 1.00 75.94 129 LYS A C 1
ATOM 1042 O O . LYS A 1 129 ? -7.962 -3.162 -12.512 1.00 75.94 129 LYS A O 1
ATOM 1047 N N . TYR A 1 130 ? -6.327 -3.157 -10.976 1.00 76.06 130 TYR A N 1
ATOM 1048 C CA . TYR A 1 130 ? -6.435 -1.730 -10.664 1.00 76.06 130 TYR A CA 1
ATOM 1049 C C . TYR A 1 130 ? -5.104 -1.000 -10.837 1.00 76.06 130 TYR A C 1
ATOM 1051 O O . TYR A 1 130 ? -4.657 -0.278 -9.940 1.00 76.06 130 TYR A O 1
ATOM 1059 N N . LYS A 1 131 ? -4.483 -1.210 -12.001 1.00 77.94 131 LYS A N 1
ATOM 1060 C CA . LYS A 1 131 ? -3.186 -0.633 -12.359 1.00 77.94 131 LYS A CA 1
ATOM 1061 C C . LYS A 1 131 ? -3.205 0.890 -12.160 1.00 77.94 131 LYS A C 1
ATOM 1063 O O . LYS A 1 131 ? -4.154 1.537 -12.606 1.00 77.94 131 LYS A O 1
ATOM 1068 N N . PRO A 1 132 ? -2.212 1.463 -11.464 1.00 76.06 132 PRO A N 1
ATOM 1069 C CA . PRO A 1 132 ? -2.133 2.900 -11.278 1.00 76.06 132 PRO A CA 1
ATOM 1070 C C . PRO A 1 132 ? -1.778 3.589 -12.592 1.00 76.06 132 PRO A C 1
ATOM 1072 O O . PRO A 1 132 ? -0.927 3.108 -13.343 1.00 76.06 132 PRO A O 1
ATOM 1075 N N . THR A 1 133 ? -2.413 4.734 -12.825 1.00 69.94 133 THR A N 1
ATOM 1076 C CA . THR A 1 133 ? -2.242 5.528 -14.043 1.00 69.94 133 THR A CA 1
ATOM 1077 C C . THR A 1 133 ? -1.694 6.909 -13.692 1.00 69.94 133 THR A C 1
ATOM 1079 O O . THR A 1 133 ? -2.170 7.573 -12.765 1.00 69.94 133 THR A O 1
ATOM 1082 N N . VAL A 1 134 ? -0.687 7.341 -14.444 1.00 65.06 134 VAL A N 1
ATOM 1083 C CA . VAL A 1 134 ? 0.019 8.620 -14.362 1.00 65.06 134 VAL A CA 1
ATOM 1084 C C . VAL A 1 134 ? -0.059 9.259 -15.748 1.00 65.06 134 VAL A C 1
ATOM 1086 O O . VAL A 1 134 ? 0.487 8.712 -16.695 1.00 65.06 134 VAL A O 1
ATOM 1089 N N . ASN A 1 135 ? -0.727 10.412 -15.876 1.00 63.84 135 ASN A N 1
ATOM 1090 C CA . ASN A 1 135 ? -0.941 11.100 -17.165 1.00 63.84 135 ASN A CA 1
ATOM 1091 C C . ASN A 1 135 ? -1.579 10.203 -18.248 1.00 63.84 135 ASN A C 1
ATOM 1093 O O . ASN A 1 135 ? -1.110 10.182 -19.379 1.00 63.84 135 ASN A O 1
ATOM 1097 N N . ASP A 1 136 ? -2.610 9.434 -17.889 1.00 67.38 136 ASP A N 1
ATOM 1098 C CA . ASP A 1 136 ? -3.272 8.447 -18.763 1.00 67.38 136 ASP A CA 1
ATOM 1099 C C . ASP A 1 136 ? -2.392 7.259 -19.223 1.00 67.38 136 ASP A C 1
ATOM 1101 O O . ASP A 1 136 ? -2.869 6.376 -19.934 1.00 67.38 136 ASP A O 1
ATOM 1105 N N . GLU A 1 137 ? -1.148 7.160 -18.738 1.00 70.19 137 GLU A N 1
ATOM 1106 C CA . GLU A 1 137 ? -0.236 6.030 -18.959 1.00 70.19 137 GLU A CA 1
ATOM 1107 C C . GLU A 1 137 ? -0.115 5.156 -17.700 1.00 70.19 137 GLU A C 1
ATOM 1109 O O . GLU A 1 137 ? -0.169 5.643 -16.569 1.00 70.19 137 GLU A O 1
ATOM 1114 N N . ILE A 1 138 ? 0.052 3.843 -17.864 1.00 78.88 138 ILE A N 1
ATOM 1115 C CA . ILE A 1 138 ? 0.202 2.921 -16.728 1.00 78.88 138 ILE A CA 1
ATOM 1116 C C . ILE A 1 138 ? 1.574 3.141 -16.073 1.00 78.88 138 ILE A C 1
ATOM 1118 O O . ILE A 1 138 ? 2.603 3.165 -16.741 1.00 78.88 138 ILE A O 1
ATOM 1122 N N . ASP A 1 139 ? 1.620 3.260 -14.744 1.00 79.81 139 ASP A N 1
ATOM 1123 C CA . ASP A 1 139 ? 2.882 3.447 -14.019 1.00 79.81 139 ASP A CA 1
ATOM 1124 C C . ASP A 1 139 ? 3.589 2.109 -13.762 1.00 79.81 139 ASP A C 1
ATOM 1126 O O . ASP A 1 139 ? 3.590 1.563 -12.653 1.00 79.81 139 ASP A O 1
ATOM 1130 N N . TYR A 1 140 ? 4.211 1.568 -14.808 1.00 82.06 140 TYR A N 1
ATOM 1131 C CA . TYR A 1 140 ? 4.960 0.318 -14.716 1.00 82.06 140 TYR A CA 1
ATOM 1132 C C . TYR A 1 140 ? 6.190 0.418 -13.813 1.00 82.06 140 TYR A C 1
ATOM 1134 O O . TYR A 1 140 ? 6.547 -0.574 -13.179 1.00 82.06 140 TYR A O 1
ATOM 1142 N N . TYR A 1 141 ? 6.786 1.604 -13.656 1.00 81.38 141 TYR A N 1
ATOM 1143 C CA . TYR A 1 141 ? 7.869 1.807 -12.693 1.00 81.38 141 TYR A CA 1
ATOM 1144 C C . TYR A 1 141 ? 7.377 1.543 -11.268 1.00 81.38 141 TYR A C 1
ATOM 1146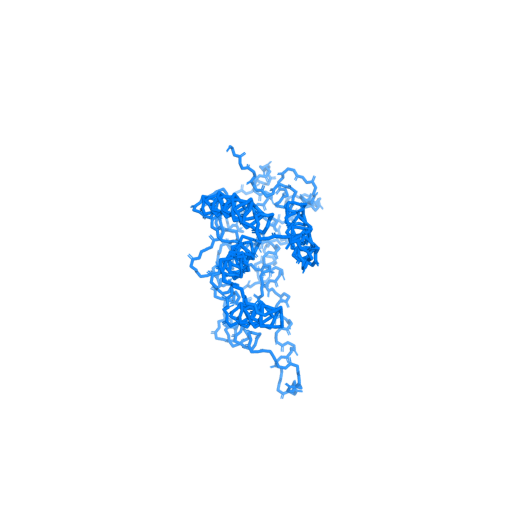 O O . TYR A 1 141 ? 7.948 0.708 -10.561 1.00 81.38 141 TYR A O 1
ATOM 1154 N N . TYR A 1 142 ? 6.253 2.153 -10.878 1.00 79.56 142 TYR A N 1
ATOM 1155 C CA . TYR A 1 142 ? 5.635 1.868 -9.587 1.00 79.56 142 TYR A CA 1
ATOM 1156 C C . TYR A 1 142 ? 5.298 0.383 -9.433 1.00 79.56 142 TYR A C 1
ATOM 1158 O O . TYR A 1 142 ? 5.654 -0.207 -8.414 1.00 79.56 142 TYR A O 1
ATOM 1166 N N . ILE A 1 143 ? 4.676 -0.245 -10.437 1.00 81.25 143 ILE A N 1
ATOM 1167 C CA . ILE A 1 143 ? 4.298 -1.664 -10.361 1.00 81.25 143 ILE A CA 1
ATOM 1168 C C . ILE A 1 143 ? 5.532 -2.564 -10.196 1.00 81.25 143 ILE A C 1
ATOM 1170 O O . ILE A 1 143 ? 5.523 -3.472 -9.368 1.00 81.25 143 ILE A O 1
ATOM 1174 N N . THR A 1 144 ? 6.627 -2.291 -10.912 1.00 81.81 144 THR A N 1
ATOM 1175 C CA . THR A 1 144 ? 7.873 -3.058 -10.752 1.00 81.81 144 THR A CA 1
ATOM 1176 C C . THR A 1 144 ? 8.558 -2.834 -9.409 1.00 81.81 144 THR A C 1
ATOM 1178 O O . THR A 1 144 ? 9.243 -3.739 -8.946 1.00 81.81 144 THR A O 1
ATOM 1181 N N . SER A 1 145 ? 8.314 -1.713 -8.725 1.00 80.50 145 SER A N 1
ATOM 1182 C CA . SER A 1 145 ? 8.781 -1.489 -7.348 1.00 80.50 145 SER A CA 1
ATOM 1183 C C . SER A 1 145 ? 7.968 -2.244 -6.279 1.00 80.50 145 SER A C 1
ATOM 1185 O O . SER A 1 145 ? 8.359 -2.284 -5.109 1.00 80.50 145 SER A O 1
ATOM 1187 N N . LEU A 1 146 ? 6.832 -2.851 -6.652 1.00 83.06 146 LEU A N 1
ATOM 1188 C CA . LEU A 1 146 ? 6.021 -3.660 -5.740 1.00 83.06 146 LEU A CA 1
ATOM 1189 C C . LEU A 1 146 ? 6.709 -4.998 -5.394 1.00 83.06 146 LEU A C 1
ATOM 1191 O O . LEU A 1 146 ? 7.799 -5.316 -5.882 1.00 83.06 146 LEU A O 1
ATOM 1195 N N . SER A 1 147 ? 6.069 -5.774 -4.510 1.00 84.94 147 SER A N 1
ATOM 1196 C CA . SER A 1 147 ? 6.510 -7.112 -4.095 1.00 84.94 147 SER A CA 1
ATOM 1197 C C . SER A 1 147 ? 6.634 -8.055 -5.299 1.00 84.94 147 SER A C 1
ATOM 1199 O O . SER A 1 147 ? 6.164 -7.762 -6.402 1.00 84.94 147 SER A O 1
ATOM 1201 N N . THR A 1 148 ? 7.251 -9.215 -5.090 1.00 85.38 148 THR A N 1
ATOM 1202 C CA . THR A 1 148 ? 7.296 -10.307 -6.073 1.00 85.38 148 THR A CA 1
ATOM 1203 C C . THR A 1 148 ? 5.911 -10.786 -6.488 1.00 85.38 148 THR A C 1
ATOM 1205 O O . THR A 1 148 ? 5.749 -11.255 -7.603 1.00 85.38 148 THR A O 1
ATOM 1208 N N . ASP A 1 149 ? 4.896 -10.557 -5.658 1.00 85.06 149 ASP A N 1
ATOM 1209 C CA . ASP A 1 149 ? 3.485 -10.797 -5.966 1.00 85.06 149 ASP A CA 1
ATOM 1210 C C . ASP A 1 149 ? 2.943 -10.045 -7.194 1.00 85.06 149 ASP A C 1
ATOM 1212 O O . ASP A 1 149 ? 1.910 -10.419 -7.741 1.00 85.06 149 ASP A O 1
ATOM 1216 N N . ALA A 1 150 ? 3.632 -8.997 -7.651 1.00 87.25 150 ALA A N 1
ATOM 1217 C CA . ALA A 1 150 ? 3.275 -8.244 -8.852 1.00 87.25 150 ALA A CA 1
ATOM 1218 C C . ALA A 1 150 ? 3.864 -8.840 -10.151 1.00 87.25 150 ALA A C 1
ATOM 1220 O O . ALA A 1 150 ? 3.933 -8.138 -11.163 1.00 87.25 150 ALA A O 1
ATOM 1221 N N . TYR A 1 151 ? 4.316 -10.102 -10.134 1.00 88.81 151 TYR A N 1
ATOM 1222 C CA . TYR A 1 151 ? 5.035 -10.733 -11.249 1.00 88.81 151 TYR A CA 1
ATOM 1223 C C . TYR A 1 151 ? 4.262 -10.731 -12.575 1.00 88.81 151 TYR A C 1
ATOM 1225 O O . TYR A 1 151 ? 4.866 -10.569 -13.634 1.00 88.81 151 TYR A O 1
ATOM 1233 N N . GLU A 1 152 ? 2.927 -10.800 -12.533 1.00 88.19 152 GLU A N 1
ATOM 1234 C CA . GLU A 1 152 ? 2.072 -10.761 -13.729 1.00 88.19 152 GLU A CA 1
ATOM 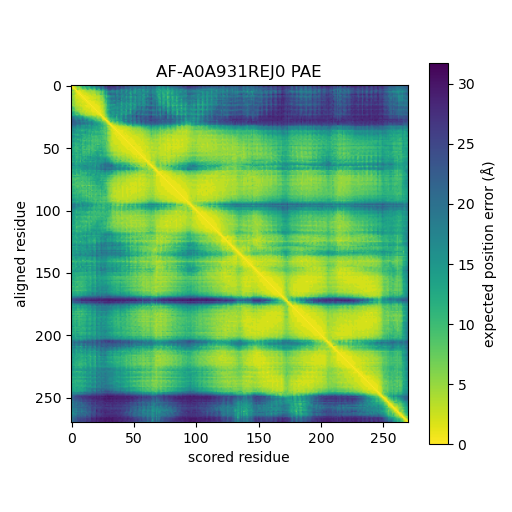1235 C C . GLU A 1 152 ? 2.245 -9.476 -14.559 1.00 88.19 152 GLU A C 1
ATOM 1237 O O . GLU A 1 152 ? 2.007 -9.465 -15.767 1.00 88.19 152 GLU A O 1
ATOM 1242 N N . ALA A 1 153 ? 2.689 -8.381 -13.937 1.00 87.88 153 ALA A N 1
ATOM 1243 C CA . ALA A 1 153 ? 2.934 -7.127 -14.636 1.00 87.88 153 ALA A CA 1
ATOM 1244 C C . ALA A 1 153 ? 4.341 -7.014 -15.243 1.00 87.88 153 ALA A C 1
ATOM 1246 O O . ALA A 1 153 ? 4.572 -6.090 -16.019 1.00 87.88 153 ALA A O 1
ATOM 1247 N N . TRP A 1 154 ? 5.272 -7.929 -14.951 1.00 91.31 154 TRP A N 1
ATOM 1248 C CA . TRP A 1 154 ? 6.667 -7.814 -15.395 1.00 91.31 154 TRP A CA 1
ATOM 1249 C C . TRP A 1 154 ? 6.823 -7.897 -16.914 1.00 91.31 154 TRP A C 1
ATOM 1251 O O . TRP A 1 154 ? 7.505 -7.057 -17.494 1.00 91.31 154 TRP A O 1
ATOM 1261 N N . ILE A 1 155 ? 6.150 -8.841 -17.579 1.00 92.19 155 ILE A N 1
ATOM 1262 C CA . ILE A 1 155 ? 6.197 -8.963 -19.048 1.00 92.19 155 ILE A CA 1
ATOM 1263 C C . ILE A 1 155 ? 5.607 -7.714 -19.730 1.00 92.19 155 ILE A C 1
ATOM 1265 O O . ILE A 1 155 ? 6.274 -7.139 -20.593 1.00 92.19 155 ILE A O 1
ATOM 1269 N N . PRO A 1 156 ? 4.411 -7.223 -19.339 1.00 91.56 156 PRO A N 1
ATOM 1270 C CA . PRO A 1 156 ? 3.917 -5.929 -19.802 1.00 91.56 156 PRO A CA 1
ATOM 1271 C C . PRO A 1 156 ? 4.919 -4.774 -19.626 1.00 91.56 156 PRO A C 1
ATOM 1273 O O . PRO A 1 156 ? 5.098 -4.001 -20.566 1.00 91.56 156 PRO A O 1
ATOM 1276 N N . SER A 1 157 ? 5.614 -4.690 -18.484 1.00 88.56 157 SER A N 1
ATOM 1277 C CA . SER A 1 157 ? 6.636 -3.660 -18.232 1.00 88.56 157 SER A CA 1
ATOM 1278 C C . SER A 1 157 ? 7.851 -3.767 -19.162 1.00 88.56 157 SER A C 1
ATOM 1280 O O . SER A 1 157 ? 8.405 -2.744 -19.574 1.00 88.56 157 SER A O 1
ATOM 1282 N N . ILE A 1 158 ? 8.280 -4.991 -19.499 1.00 90.94 158 ILE A N 1
ATOM 1283 C CA . ILE A 1 158 ? 9.377 -5.238 -20.454 1.00 90.94 158 ILE A CA 1
ATOM 1284 C C . ILE A 1 158 ? 8.955 -4.780 -21.851 1.00 90.94 158 ILE A C 1
ATOM 1286 O O . ILE A 1 158 ? 9.697 -4.052 -22.512 1.00 90.94 158 ILE A O 1
ATOM 1290 N N . ASN A 1 159 ? 7.748 -5.156 -22.278 1.00 92.62 159 ASN A N 1
ATOM 1291 C CA . ASN A 1 159 ? 7.217 -4.807 -23.593 1.00 92.62 159 ASN A CA 1
ATOM 1292 C C . ASN A 1 159 ? 7.070 -3.292 -23.775 1.00 92.62 159 ASN A C 1
ATOM 1294 O O . ASN A 1 159 ? 7.451 -2.759 -24.818 1.00 92.62 159 ASN A O 1
ATOM 1298 N N . GLU A 1 160 ? 6.562 -2.586 -22.766 1.00 89.81 160 GLU A N 1
ATOM 1299 C CA . GLU A 1 160 ? 6.456 -1.126 -22.804 1.00 89.81 160 GLU A CA 1
ATOM 1300 C C . GLU A 1 160 ? 7.843 -0.466 -22.850 1.00 89.81 160 GLU A C 1
ATOM 1302 O O . GLU A 1 160 ? 8.113 0.351 -23.734 1.00 89.81 160 GLU A O 1
ATOM 1307 N N . SER A 1 161 ? 8.765 -0.886 -21.977 1.00 88.62 161 SER A N 1
ATOM 1308 C CA . SER A 1 161 ? 10.157 -0.413 -21.994 1.00 88.62 161 SER A CA 1
ATOM 1309 C C . SER A 1 161 ? 10.811 -0.623 -23.364 1.00 88.62 161 SER A C 1
ATOM 1311 O O . SER A 1 161 ? 11.475 0.271 -23.890 1.00 88.62 161 SER A O 1
ATOM 1313 N N . GLN A 1 162 ? 10.582 -1.776 -23.998 1.00 91.38 162 GLN A N 1
ATOM 1314 C CA . GLN A 1 162 ? 11.071 -2.063 -25.344 1.00 91.38 162 GLN A CA 1
ATOM 1315 C C . GLN A 1 162 ? 10.469 -1.122 -26.399 1.00 91.38 162 GLN A C 1
ATOM 1317 O O . GLN A 1 162 ? 11.192 -0.653 -27.283 1.00 91.38 162 GLN A O 1
ATOM 1322 N N . GLN A 1 163 ? 9.168 -0.827 -26.330 1.00 89.88 163 GLN A N 1
ATOM 1323 C CA . GLN A 1 163 ? 8.511 0.114 -27.243 1.00 89.88 163 GLN A CA 1
ATOM 1324 C C . GLN A 1 163 ? 9.075 1.532 -27.097 1.00 89.88 163 GLN A C 1
ATOM 1326 O O . GLN A 1 163 ? 9.409 2.155 -28.109 1.00 89.88 163 GLN A O 1
ATOM 1331 N N . ILE A 1 164 ? 9.262 2.005 -25.861 1.00 86.81 164 ILE A N 1
ATOM 1332 C CA . ILE A 1 164 ? 9.868 3.309 -25.560 1.00 86.81 164 ILE A CA 1
ATOM 1333 C C . ILE A 1 164 ? 11.286 3.377 -26.137 1.00 86.81 164 ILE A C 1
ATOM 1335 O O . ILE A 1 164 ? 11.601 4.287 -26.905 1.00 86.81 164 ILE A O 1
ATOM 1339 N N . LEU A 1 165 ? 12.132 2.380 -25.862 1.00 87.12 165 LEU A N 1
ATOM 1340 C CA . LEU A 1 165 ? 13.503 2.342 -26.382 1.00 87.12 165 LEU A CA 1
ATOM 1341 C C . LEU A 1 165 ? 13.547 2.282 -27.916 1.00 87.12 165 LEU A C 1
ATOM 1343 O O . LEU A 1 165 ? 14.417 2.893 -28.532 1.00 87.12 165 LEU A O 1
ATOM 1347 N N . ASN A 1 166 ? 12.614 1.576 -28.557 1.00 88.88 166 ASN A N 1
ATOM 1348 C CA . ASN A 1 166 ? 12.519 1.530 -30.018 1.00 88.88 166 ASN A CA 1
ATOM 1349 C C . ASN A 1 166 ? 12.086 2.867 -30.629 1.00 88.88 166 ASN A C 1
ATOM 1351 O O . ASN A 1 166 ? 12.591 3.233 -31.690 1.00 88.88 166 ASN A O 1
ATOM 1355 N N . LYS A 1 167 ? 11.168 3.588 -29.978 1.00 86.75 167 LYS A N 1
ATOM 1356 C CA . LYS A 1 167 ? 10.743 4.934 -30.384 1.00 86.75 167 LYS A CA 1
ATOM 1357 C C . LYS A 1 167 ? 11.908 5.923 -30.287 1.00 86.75 167 LYS A C 1
ATOM 1359 O O . LYS A 1 167 ? 12.175 6.649 -31.241 1.00 86.75 167 LYS A O 1
ATOM 1364 N N . LEU A 1 168 ? 12.637 5.901 -29.172 1.00 83.50 168 LEU A N 1
ATOM 1365 C CA . LEU A 1 168 ? 13.762 6.805 -28.918 1.00 83.50 168 LEU A CA 1
ATOM 1366 C C . LEU A 1 168 ? 14.973 6.529 -29.820 1.00 83.50 168 LEU A C 1
ATOM 1368 O O . LEU A 1 168 ? 15.634 7.463 -30.262 1.00 83.50 168 LEU A O 1
ATOM 1372 N N . ASP A 1 169 ? 15.236 5.263 -30.151 1.00 82.88 169 ASP A N 1
ATOM 1373 C CA . ASP A 1 169 ? 16.317 4.887 -31.072 1.00 82.88 169 ASP A CA 1
ATOM 1374 C C . ASP A 1 169 ? 16.076 5.400 -32.503 1.00 82.88 169 ASP A C 1
ATOM 1376 O O . ASP A 1 169 ? 17.028 5.749 -33.197 1.00 82.88 169 ASP A O 1
ATOM 1380 N N . LYS A 1 170 ? 14.806 5.483 -32.934 1.00 80.19 170 LYS A N 1
ATOM 1381 C CA . LYS A 1 170 ? 14.419 5.990 -34.262 1.00 80.19 170 LYS A CA 1
ATOM 1382 C C . LYS A 1 170 ? 14.416 7.516 -34.353 1.00 80.19 170 LYS A C 1
ATOM 1384 O O . LYS A 1 170 ? 14.735 8.044 -35.412 1.00 80.19 170 LYS A O 1
ATOM 1389 N N . ASN A 1 171 ? 14.046 8.209 -33.275 1.00 68.88 171 ASN A N 1
ATOM 1390 C CA . ASN A 1 171 ? 13.734 9.640 -33.327 1.00 68.88 171 ASN A CA 1
ATOM 1391 C C . ASN A 1 171 ? 14.898 10.581 -32.981 1.00 68.88 171 ASN A C 1
ATOM 1393 O O . ASN A 1 171 ? 14.679 11.781 -33.010 1.00 68.88 171 ASN A O 1
ATOM 1397 N N . ALA A 1 172 ? 16.099 10.073 -32.678 1.00 58.56 172 ALA A N 1
ATOM 1398 C CA . ALA A 1 172 ? 17.378 10.805 -32.573 1.00 58.56 172 ALA A CA 1
ATOM 1399 C C . ALA A 1 172 ? 17.390 12.194 -31.879 1.00 58.56 172 ALA A C 1
ATOM 1401 O O . ALA A 1 172 ? 18.357 12.936 -32.026 1.00 58.56 172 ALA A O 1
ATOM 1402 N N . GLU A 1 173 ? 16.385 12.540 -31.076 1.00 57.53 173 GLU A N 1
ATOM 1403 C CA . GLU A 1 173 ? 16.280 13.832 -30.404 1.00 57.53 173 GLU A CA 1
ATOM 1404 C C . GLU A 1 173 ? 15.905 13.621 -28.939 1.00 57.53 173 GLU A C 1
ATOM 1406 O O . GLU A 1 173 ? 14.744 13.596 -28.550 1.00 57.53 173 GLU A O 1
ATOM 1411 N N . GLY A 1 174 ? 16.918 13.537 -28.078 1.00 55.16 174 GLY A N 1
ATOM 1412 C CA . GLY A 1 174 ? 16.760 13.683 -26.623 1.00 55.16 174 GLY A CA 1
ATOM 1413 C C . GLY A 1 174 ? 16.605 15.136 -26.205 1.00 55.16 174 GLY A C 1
ATOM 1414 O O . GLY A 1 174 ? 17.093 15.533 -25.144 1.00 55.16 174 GLY A O 1
ATOM 1415 N N . SER A 1 175 ? 16.027 15.949 -27.082 1.00 57.91 175 SER A N 1
ATOM 1416 C CA . SER A 1 175 ? 15.884 17.389 -26.920 1.00 57.91 175 SER A CA 1
ATOM 1417 C C . SER A 1 175 ? 14.676 17.711 -26.040 1.00 57.91 175 SER A C 1
ATOM 1419 O O . SER A 1 175 ? 14.721 18.672 -25.276 1.00 57.91 175 SER A O 1
ATOM 1421 N N . ASN A 1 176 ? 13.623 16.882 -26.086 1.00 68.69 176 ASN A N 1
ATOM 1422 C CA . ASN A 1 176 ? 12.424 17.059 -25.274 1.00 68.69 176 ASN A CA 1
ATOM 1423 C C . ASN A 1 176 ? 12.618 16.473 -23.855 1.00 68.69 176 ASN A C 1
ATOM 1425 O O . ASN A 1 176 ? 13.001 15.305 -23.717 1.00 68.69 176 ASN A O 1
ATOM 1429 N N . PRO A 1 177 ? 12.333 17.237 -22.785 1.00 71.75 177 PRO A N 1
ATOM 1430 C CA . PRO A 1 177 ? 12.389 16.731 -21.413 1.00 71.75 177 PRO A CA 1
ATOM 1431 C C . PRO A 1 177 ? 11.514 15.489 -21.150 1.00 71.75 177 PRO A C 1
ATOM 1433 O O . PRO A 1 177 ? 11.874 14.647 -20.327 1.00 71.75 177 PRO A O 1
ATOM 1436 N N . GLU A 1 178 ? 10.402 15.329 -21.872 1.00 74.25 178 GLU A N 1
ATOM 1437 C CA . GLU A 1 178 ? 9.515 14.158 -21.769 1.00 74.25 178 GLU A CA 1
ATOM 1438 C C . GLU A 1 178 ? 10.174 12.861 -22.270 1.00 74.25 178 GLU A C 1
ATOM 1440 O O . GLU A 1 178 ? 10.056 11.818 -21.626 1.00 74.25 178 GLU A O 1
ATOM 1445 N N . ASP A 1 179 ? 10.940 12.924 -23.362 1.00 76.00 179 ASP A N 1
ATOM 1446 C CA . ASP A 1 179 ? 11.637 11.759 -23.923 1.00 76.00 179 ASP A CA 1
ATOM 1447 C C . ASP A 1 179 ? 12.755 11.279 -22.986 1.00 76.00 179 ASP A C 1
ATOM 1449 O O . ASP A 1 179 ? 12.925 10.078 -22.766 1.00 76.00 179 ASP A O 1
ATOM 1453 N N . ARG A 1 180 ? 13.459 12.221 -22.341 1.00 75.94 180 ARG A N 1
ATOM 1454 C CA . ARG A 1 180 ? 14.432 11.920 -21.276 1.00 75.94 180 ARG A CA 1
ATOM 1455 C C . ARG A 1 180 ? 13.771 11.249 -20.074 1.00 75.94 180 ARG A C 1
ATOM 1457 O O . ARG A 1 180 ? 14.327 10.303 -19.519 1.00 75.94 180 ARG A O 1
ATOM 1464 N N . ARG A 1 181 ? 12.571 11.703 -19.696 1.00 76.69 181 ARG A N 1
ATOM 1465 C CA . ARG A 1 181 ? 11.786 11.100 -18.613 1.00 76.69 181 ARG A CA 1
ATOM 1466 C C . ARG A 1 181 ? 11.388 9.663 -18.948 1.00 76.69 181 ARG A C 1
ATOM 1468 O O . ARG A 1 181 ? 11.619 8.772 -18.136 1.00 76.69 181 ARG A O 1
ATOM 1475 N N . GLN A 1 182 ? 10.805 9.430 -20.126 1.00 80.00 182 GLN A N 1
ATOM 1476 C CA . GLN A 1 182 ? 10.404 8.088 -20.572 1.00 80.00 182 GLN A CA 1
ATOM 1477 C C . GLN A 1 182 ? 11.609 7.138 -20.635 1.00 80.00 182 GLN A C 1
ATOM 1479 O O . GLN A 1 182 ? 11.526 6.003 -20.170 1.00 80.00 182 GLN A O 1
ATOM 1484 N N . PHE A 1 183 ? 12.746 7.626 -21.135 1.00 83.38 183 PHE A N 1
ATOM 1485 C CA . PHE A 1 183 ? 13.992 6.870 -21.191 1.00 83.38 183 PHE A CA 1
ATOM 1486 C C . PHE A 1 183 ? 14.498 6.434 -19.812 1.00 83.38 183 PHE A C 1
ATOM 1488 O O . PHE A 1 183 ? 14.803 5.257 -19.617 1.00 83.38 183 PHE A O 1
ATOM 1495 N N . TYR A 1 184 ? 14.563 7.364 -18.853 1.00 83.38 184 TYR A N 1
ATOM 1496 C CA . TYR A 1 184 ? 15.021 7.067 -17.496 1.00 83.38 184 TYR A CA 1
ATOM 1497 C C . TYR A 1 184 ? 14.165 5.977 -16.846 1.00 83.38 184 TYR A C 1
ATOM 1499 O O . TYR A 1 184 ? 14.699 4.986 -16.355 1.00 83.38 184 TYR A O 1
ATOM 1507 N N . TRP A 1 185 ? 12.834 6.109 -16.894 1.00 83.00 185 TRP A N 1
ATOM 1508 C CA . TRP A 1 185 ? 11.949 5.123 -16.269 1.00 83.00 185 TRP A CA 1
ATOM 1509 C C . TRP A 1 185 ? 12.024 3.755 -16.948 1.00 83.00 185 TRP A C 1
ATOM 1511 O O . TRP A 1 185 ? 12.023 2.749 -16.243 1.00 83.00 185 TRP A O 1
ATOM 1521 N N . ALA A 1 186 ? 12.162 3.698 -18.276 1.00 87.00 186 ALA A N 1
ATOM 1522 C CA . ALA A 1 186 ? 12.347 2.437 -18.996 1.00 87.00 186 ALA A CA 1
ATOM 1523 C C . ALA A 1 186 ? 13.632 1.709 -18.559 1.00 87.00 186 ALA A C 1
ATOM 1525 O O . ALA A 1 186 ? 13.606 0.504 -18.307 1.00 87.00 186 ALA A O 1
ATOM 1526 N N . ILE A 1 187 ? 14.752 2.427 -18.399 1.00 87.69 187 ILE A N 1
ATOM 1527 C CA . ILE A 1 187 ? 15.993 1.831 -17.875 1.00 87.69 187 ILE A CA 1
ATOM 1528 C C . ILE A 1 187 ? 15.808 1.364 -16.435 1.00 87.69 187 ILE A C 1
ATOM 1530 O O . ILE A 1 187 ? 16.214 0.249 -16.104 1.00 87.69 187 ILE A O 1
ATOM 1534 N N . SER A 1 188 ? 15.203 2.186 -15.579 1.00 86.44 188 SER A N 1
ATOM 1535 C CA . SER A 1 188 ? 14.995 1.850 -14.169 1.00 86.44 188 SER A CA 1
ATOM 1536 C C . SER A 1 188 ? 14.106 0.613 -13.998 1.00 86.44 188 SER A C 1
ATOM 1538 O O . SER A 1 188 ? 14.422 -0.255 -13.185 1.00 86.44 188 SER A O 1
ATOM 1540 N N . ILE A 1 189 ? 13.054 0.477 -14.815 1.00 88.62 189 ILE A N 1
ATOM 1541 C CA . ILE A 1 189 ? 12.204 -0.723 -14.889 1.00 88.62 189 ILE A CA 1
ATOM 1542 C C . ILE A 1 189 ? 13.042 -1.951 -15.255 1.00 88.62 189 ILE A C 1
ATOM 1544 O O . ILE A 1 189 ? 13.039 -2.942 -14.525 1.00 88.62 189 ILE A O 1
ATOM 1548 N N . LEU A 1 190 ? 13.789 -1.889 -16.363 1.00 91.06 190 LEU A N 1
ATOM 1549 C CA . LEU A 1 190 ? 14.603 -3.014 -16.838 1.00 91.06 190 LEU A CA 1
ATOM 1550 C C . LEU A 1 190 ? 15.690 -3.406 -15.829 1.00 91.06 190 LEU A C 1
ATOM 1552 O O . LEU A 1 190 ? 15.948 -4.591 -15.626 1.00 91.06 190 LEU A O 1
ATOM 1556 N N . SER A 1 191 ? 16.295 -2.420 -15.170 1.00 89.88 191 SER A N 1
ATOM 1557 C CA . SER A 1 191 ? 17.343 -2.632 -14.169 1.00 89.88 191 SER A CA 1
ATOM 1558 C C . SER A 1 191 ? 16.781 -3.287 -12.907 1.00 89.88 191 SER A C 1
ATOM 1560 O O . SER A 1 191 ? 17.349 -4.265 -12.428 1.00 89.88 191 SER A O 1
ATOM 1562 N N . SER A 1 192 ? 15.623 -2.820 -12.425 1.00 88.81 192 SER A N 1
ATOM 1563 C CA . SER A 1 192 ? 14.924 -3.431 -11.290 1.00 88.81 192 SER A CA 1
ATOM 1564 C C . SER A 1 192 ? 14.502 -4.872 -11.587 1.00 88.81 192 SER A C 1
ATOM 1566 O O . SER A 1 192 ? 14.672 -5.758 -10.749 1.00 88.81 192 SER A O 1
ATOM 1568 N N . LEU A 1 193 ? 14.000 -5.143 -12.796 1.00 91.25 193 LEU A N 1
ATOM 1569 C CA . LEU A 1 193 ? 13.636 -6.501 -13.204 1.00 91.25 193 LEU A CA 1
ATOM 1570 C C . LEU A 1 193 ? 14.858 -7.416 -13.326 1.00 91.25 193 LEU A C 1
ATOM 1572 O O . LEU A 1 193 ? 14.790 -8.559 -12.885 1.00 91.25 193 LEU A O 1
ATOM 1576 N N . LYS A 1 194 ? 15.984 -6.918 -13.851 1.00 91.81 194 LYS A N 1
ATOM 1577 C CA . LYS A 1 194 ? 17.248 -7.667 -13.903 1.00 91.81 194 LYS A CA 1
ATOM 1578 C C . LYS A 1 194 ? 17.768 -8.023 -12.511 1.00 91.81 194 LYS A C 1
ATOM 1580 O O . LYS A 1 194 ? 18.242 -9.138 -12.295 1.00 91.81 194 LYS A O 1
ATOM 1585 N N . GLU A 1 195 ? 17.696 -7.084 -11.573 1.00 90.50 195 GLU A N 1
ATOM 1586 C CA . GLU A 1 195 ? 18.079 -7.321 -10.181 1.00 90.50 195 GLU A CA 1
ATOM 1587 C C . GLU A 1 195 ? 17.186 -8.391 -9.540 1.00 90.50 195 GLU A C 1
ATOM 1589 O O . GLU A 1 195 ? 17.699 -9.335 -8.941 1.00 90.50 195 GLU A O 1
ATOM 1594 N N . LYS A 1 196 ? 15.864 -8.305 -9.736 1.00 90.75 196 LYS A N 1
ATOM 1595 C CA . LYS A 1 196 ? 14.902 -9.305 -9.246 1.00 90.75 196 LYS A CA 1
ATOM 1596 C C . LYS A 1 196 ? 15.127 -10.686 -9.854 1.00 90.75 196 LYS A C 1
ATOM 1598 O O . LYS A 1 196 ? 15.132 -11.666 -9.114 1.00 90.75 196 LYS A O 1
ATOM 1603 N N . ASP A 1 197 ? 15.347 -10.766 -11.163 1.00 89.75 197 ASP A N 1
ATOM 1604 C CA . ASP A 1 197 ? 15.688 -12.009 -11.861 1.00 89.75 197 ASP A CA 1
ATOM 1605 C C . ASP A 1 197 ? 16.965 -12.636 -11.286 1.00 89.75 197 ASP A C 1
ATOM 1607 O O . ASP A 1 197 ? 16.991 -13.813 -10.924 1.00 89.75 197 ASP A O 1
ATOM 1611 N N . SER A 1 198 ? 18.005 -11.823 -11.088 1.00 89.69 198 SER A N 1
ATOM 1612 C CA . SER A 1 198 ? 19.280 -12.281 -10.526 1.00 89.69 198 SER A CA 1
ATOM 1613 C C . SER A 1 198 ? 19.123 -12.752 -9.074 1.00 89.69 198 SER A C 1
ATOM 1615 O O . SER A 1 198 ? 19.623 -13.817 -8.711 1.00 89.69 198 SER A O 1
ATOM 1617 N N . TYR A 1 199 ? 18.384 -11.999 -8.252 1.00 90.19 199 TYR A N 1
ATOM 1618 C CA . TYR A 1 199 ? 18.074 -12.346 -6.865 1.00 90.19 199 TYR A CA 1
ATOM 1619 C C . TYR A 1 199 ? 17.304 -13.666 -6.768 1.00 90.19 199 TYR A C 1
ATOM 1621 O O . TYR A 1 199 ? 17.725 -14.567 -6.042 1.00 90.19 199 TYR A O 1
ATOM 1629 N N . LEU A 1 200 ? 16.209 -13.814 -7.517 1.00 89.75 200 LEU A N 1
ATOM 1630 C CA . LEU A 1 200 ? 15.357 -15.000 -7.455 1.00 89.75 200 LEU A CA 1
ATOM 1631 C C . LEU A 1 200 ? 16.077 -16.246 -7.967 1.00 89.75 200 LEU A C 1
ATOM 1633 O O . LEU A 1 200 ? 16.010 -17.288 -7.314 1.00 89.75 200 LEU A O 1
ATOM 1637 N N . ASN A 1 201 ? 16.833 -16.128 -9.062 1.00 87.88 201 ASN A N 1
ATOM 1638 C CA . ASN A 1 201 ? 17.677 -17.221 -9.536 1.00 87.88 201 ASN A CA 1
ATOM 1639 C C . ASN A 1 201 ? 18.719 -17.616 -8.485 1.00 87.88 201 ASN A C 1
ATOM 1641 O O . ASN A 1 201 ? 18.857 -18.804 -8.210 1.00 87.88 201 ASN A O 1
ATOM 1645 N N . SER A 1 202 ? 19.381 -16.641 -7.845 1.00 86.56 202 SER A N 1
ATOM 1646 C CA . SER A 1 202 ? 20.371 -16.903 -6.788 1.00 86.56 202 SER A CA 1
ATOM 1647 C C . SER A 1 202 ? 19.777 -17.570 -5.542 1.00 86.56 202 SER A C 1
ATOM 1649 O O . SER A 1 202 ? 20.423 -18.395 -4.895 1.00 86.56 202 SER A O 1
ATOM 1651 N N . LYS A 1 203 ? 18.533 -17.220 -5.200 1.00 86.44 203 LYS A N 1
ATOM 1652 C CA . LYS A 1 203 ? 17.865 -17.679 -3.983 1.00 86.44 203 LYS A CA 1
ATOM 1653 C C . LYS A 1 203 ? 17.239 -19.056 -4.134 1.00 86.44 203 LYS A C 1
ATOM 1655 O O . LYS A 1 203 ? 17.244 -19.798 -3.158 1.00 86.44 203 LYS A O 1
ATOM 1660 N N . TYR A 1 204 ? 16.719 -19.417 -5.307 1.00 84.19 204 TYR A N 1
ATOM 1661 C CA . TYR A 1 204 ? 16.006 -20.683 -5.550 1.00 84.19 204 TYR A CA 1
ATOM 1662 C C . TYR A 1 204 ? 16.834 -21.693 -6.366 1.00 84.19 204 TYR A C 1
ATOM 1664 O O . TYR A 1 204 ? 16.334 -22.366 -7.267 1.00 84.19 204 TYR A O 1
ATOM 1672 N N . HIS A 1 205 ? 18.118 -21.833 -6.028 1.00 75.38 205 HIS A N 1
ATOM 1673 C CA . HIS A 1 205 ? 18.989 -22.884 -6.551 1.00 75.38 205 HIS A CA 1
ATOM 1674 C C . HIS A 1 205 ? 18.710 -24.261 -5.904 1.00 75.38 205 HIS A C 1
ATOM 1676 O O . HIS A 1 205 ? 18.117 -24.344 -4.830 1.00 75.38 205 HIS A O 1
ATOM 1682 N N . PRO A 1 206 ? 19.171 -25.378 -6.504 1.00 70.50 206 PRO A N 1
ATOM 1683 C CA . PRO A 1 206 ? 18.910 -26.728 -5.980 1.00 70.50 206 PRO A CA 1
ATOM 1684 C C . PRO A 1 206 ? 19.353 -26.966 -4.524 1.00 70.50 206 PRO A C 1
ATOM 1686 O O . PRO A 1 206 ? 18.807 -27.839 -3.858 1.00 70.50 206 PRO A O 1
ATOM 1689 N N . ASN A 1 207 ? 20.314 -26.181 -4.023 1.00 76.06 207 ASN A N 1
ATOM 16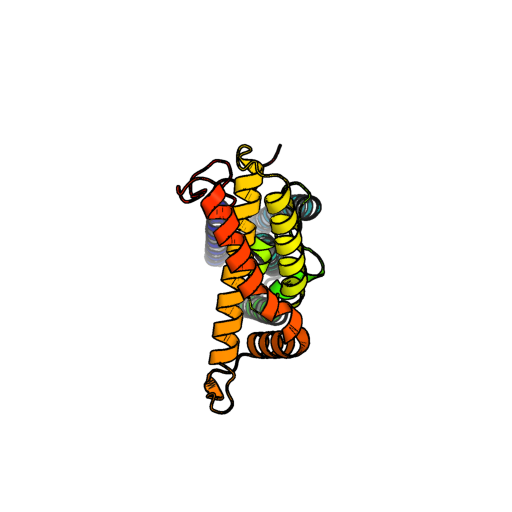90 C CA . ASN A 1 207 ? 20.865 -26.290 -2.666 1.00 76.06 207 ASN A CA 1
ATOM 1691 C C . ASN A 1 207 ? 20.297 -25.244 -1.686 1.00 76.06 207 ASN A C 1
ATOM 1693 O O . ASN A 1 207 ? 20.911 -24.967 -0.653 1.00 76.06 207 ASN A O 1
ATOM 1697 N N . SER A 1 208 ? 19.165 -24.619 -2.006 1.00 76.00 208 SER A N 1
ATOM 1698 C CA . SER A 1 208 ? 18.595 -23.555 -1.182 1.00 76.00 208 SER A CA 1
ATOM 1699 C C . SER A 1 208 ? 18.027 -24.057 0.142 1.00 76.00 208 SER A C 1
ATOM 1701 O O . SER A 1 208 ? 17.412 -25.120 0.235 1.00 76.00 208 SER A O 1
ATOM 1703 N N . SER A 1 209 ? 18.218 -23.256 1.191 1.00 80.75 209 SER A N 1
ATOM 1704 C CA . SER A 1 209 ? 17.722 -23.560 2.529 1.00 80.75 209 SER A CA 1
ATOM 1705 C C . SER A 1 209 ? 16.204 -23.381 2.590 1.00 80.75 209 SER A C 1
ATOM 1707 O O . SER A 1 209 ? 15.672 -22.311 2.279 1.00 80.75 209 SER A O 1
ATOM 1709 N N . TRP A 1 210 ? 15.492 -24.422 3.030 1.00 81.12 210 TRP A N 1
ATOM 1710 C CA . TRP A 1 210 ? 14.029 -24.402 3.143 1.00 81.12 210 TRP A CA 1
ATOM 1711 C C . TRP A 1 210 ? 13.526 -23.291 4.078 1.00 81.12 210 TRP A C 1
ATOM 1713 O O . TRP A 1 210 ? 12.416 -22.797 3.910 1.00 81.12 210 TRP A O 1
ATOM 1723 N N . GLN A 1 211 ? 14.354 -22.848 5.031 1.00 84.12 211 GLN A N 1
ATOM 1724 C CA . GLN A 1 211 ? 14.024 -21.773 5.970 1.00 84.12 211 GLN A CA 1
ATOM 1725 C C . GLN A 1 211 ? 13.886 -20.401 5.299 1.00 84.12 211 GLN A C 1
ATOM 1727 O O . GLN A 1 211 ? 13.245 -19.514 5.853 1.00 84.12 211 GLN A O 1
ATOM 1732 N N . SER A 1 212 ? 14.500 -20.207 4.130 1.00 81.75 212 SER A N 1
ATOM 1733 C CA . SER A 1 212 ? 14.437 -18.944 3.384 1.00 81.75 212 SER A CA 1
ATOM 1734 C C . SER A 1 212 ? 13.277 -18.886 2.385 1.00 81.75 212 SER A C 1
ATOM 1736 O O . SER A 1 212 ? 13.110 -17.872 1.702 1.00 81.75 212 SER A O 1
ATOM 1738 N N . PHE A 1 213 ? 12.490 -19.964 2.298 1.00 84.62 213 PHE A N 1
ATOM 1739 C CA . PHE A 1 213 ? 11.426 -20.122 1.319 1.00 84.62 213 PHE A CA 1
ATOM 1740 C C . PHE A 1 213 ? 10.284 -19.137 1.574 1.00 84.62 2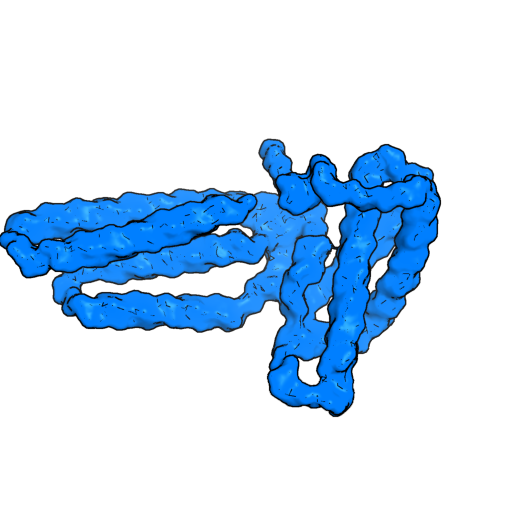13 PHE A C 1
ATOM 1742 O O . PHE A 1 213 ? 9.667 -19.132 2.640 1.00 84.62 213 PHE A O 1
ATOM 1749 N N . ILE A 1 214 ? 9.979 -18.330 0.561 1.00 87.00 214 ILE A N 1
ATOM 1750 C CA . ILE A 1 214 ? 8.848 -17.408 0.559 1.00 87.00 214 ILE A CA 1
ATOM 1751 C C . ILE A 1 214 ? 7.980 -17.749 -0.649 1.00 87.00 214 ILE A C 1
ATOM 1753 O O . ILE A 1 214 ? 8.442 -17.754 -1.787 1.00 87.00 214 ILE A O 1
ATOM 1757 N N . PHE A 1 215 ? 6.700 -18.025 -0.402 1.00 86.38 215 PHE A N 1
ATOM 1758 C CA . PHE A 1 215 ? 5.789 -18.526 -1.433 1.00 86.38 215 PHE A CA 1
ATOM 1759 C C . PHE A 1 215 ? 5.615 -17.559 -2.617 1.00 86.38 215 PHE A C 1
ATOM 1761 O O . PHE A 1 215 ? 5.645 -17.983 -3.770 1.00 86.38 215 PHE A O 1
ATOM 1768 N N . SER A 1 216 ? 5.484 -16.255 -2.350 1.00 86.00 216 SER A N 1
ATOM 1769 C CA . SER A 1 216 ? 5.322 -15.235 -3.396 1.00 86.00 216 SER A CA 1
ATOM 1770 C C . SER A 1 216 ? 6.537 -15.135 -4.318 1.00 86.00 216 SER A C 1
ATOM 1772 O O . SER A 1 216 ? 6.406 -15.056 -5.536 1.00 86.00 216 SER A O 1
ATOM 1774 N N . GLU A 1 217 ? 7.738 -15.178 -3.746 1.00 89.56 217 GLU A N 1
ATOM 1775 C CA . GLU A 1 217 ? 8.985 -15.181 -4.502 1.00 89.56 217 GLU A CA 1
ATOM 1776 C C . GLU A 1 217 ? 9.177 -16.464 -5.311 1.00 89.56 217 GLU A C 1
ATOM 1778 O O . GLU A 1 217 ? 9.666 -16.398 -6.434 1.00 89.56 217 GLU A O 1
ATOM 1783 N N . PHE A 1 218 ? 8.774 -17.618 -4.774 1.00 88.75 218 PHE A N 1
ATOM 1784 C CA . PHE A 1 218 ? 8.841 -18.877 -5.508 1.00 88.75 218 PHE A CA 1
ATOM 1785 C C . PHE A 1 218 ? 7.920 -18.870 -6.734 1.00 88.75 218 PHE A C 1
ATOM 1787 O O . PHE A 1 218 ? 8.341 -19.282 -7.811 1.00 88.75 218 PHE A O 1
ATOM 1794 N N . ASN A 1 219 ? 6.697 -18.346 -6.609 1.00 90.81 219 ASN A N 1
ATOM 1795 C CA . ASN A 1 219 ? 5.793 -18.193 -7.754 1.00 90.81 219 ASN A CA 1
ATOM 1796 C C . ASN A 1 219 ? 6.375 -17.244 -8.806 1.00 90.81 219 ASN A C 1
ATOM 1798 O O . ASN A 1 219 ? 6.346 -17.542 -9.996 1.00 90.81 219 ASN A O 1
ATOM 1802 N N . ALA A 1 220 ? 6.962 -16.132 -8.364 1.00 90.25 220 ALA A N 1
ATOM 1803 C CA . ALA A 1 220 ? 7.633 -15.200 -9.257 1.00 90.25 220 ALA A CA 1
ATOM 1804 C C . ALA A 1 220 ? 8.856 -15.828 -9.954 1.00 90.25 220 ALA A C 1
ATOM 1806 O O . ALA A 1 220 ? 9.088 -15.581 -11.134 1.00 90.25 220 ALA A O 1
ATOM 1807 N N . PHE A 1 221 ? 9.613 -16.675 -9.251 1.00 90.69 221 PHE A N 1
ATOM 1808 C CA . PHE A 1 221 ? 10.702 -17.456 -9.835 1.00 90.69 221 PHE A CA 1
ATOM 1809 C C . PHE A 1 221 ? 10.185 -18.434 -10.897 1.00 90.69 221 PHE A C 1
ATOM 1811 O O . PHE A 1 221 ? 10.708 -18.442 -12.005 1.00 90.69 221 PHE A O 1
ATOM 1818 N N . GLN A 1 222 ? 9.135 -19.211 -10.609 1.00 90.44 222 GLN A N 1
ATOM 1819 C CA . GLN A 1 222 ? 8.520 -20.105 -11.602 1.00 90.44 222 GLN A CA 1
ATOM 1820 C C . GLN A 1 222 ? 8.059 -19.330 -12.841 1.00 90.44 222 GLN A C 1
ATOM 1822 O O . GLN A 1 222 ? 8.372 -19.723 -13.962 1.00 90.44 222 GLN A O 1
ATOM 1827 N N . PHE A 1 223 ? 7.423 -18.175 -12.642 1.00 91.81 223 PHE A N 1
ATOM 1828 C CA . PHE A 1 223 ? 6.985 -17.304 -13.729 1.00 91.81 223 PHE A CA 1
ATOM 1829 C C . PHE A 1 223 ? 8.142 -16.828 -14.623 1.00 91.81 223 PHE A C 1
ATOM 1831 O O . PHE A 1 223 ? 8.011 -16.806 -15.847 1.00 91.81 223 PHE A O 1
ATOM 1838 N N . ILE A 1 224 ? 9.294 -16.481 -14.040 1.00 90.69 224 ILE A N 1
ATOM 1839 C CA . ILE A 1 224 ? 10.509 -16.155 -14.803 1.00 90.69 224 ILE A CA 1
ATOM 1840 C C . ILE A 1 224 ? 10.986 -17.369 -15.606 1.00 90.69 224 ILE A C 1
ATOM 1842 O O . ILE A 1 224 ? 11.323 -17.234 -16.782 1.00 90.69 224 ILE A O 1
ATOM 1846 N N . GLN A 1 225 ? 11.004 -18.556 -14.993 1.00 90.56 225 GLN A N 1
ATOM 1847 C CA . GLN A 1 225 ? 11.491 -19.773 -15.643 1.00 90.56 225 GLN A CA 1
ATOM 1848 C C . GLN A 1 225 ? 10.611 -20.199 -16.822 1.00 90.56 225 GLN A C 1
ATOM 1850 O O . GLN A 1 225 ? 11.148 -20.635 -17.841 1.00 90.56 225 GLN A O 1
ATOM 1855 N N . GLU A 1 226 ? 9.292 -20.033 -16.709 1.00 92.00 226 GLU A N 1
ATOM 1856 C CA . GLU A 1 226 ? 8.330 -20.255 -17.795 1.00 92.00 226 GLU A CA 1
ATOM 1857 C C . GLU A 1 226 ? 8.518 -19.260 -18.951 1.00 92.00 226 GLU A C 1
ATOM 1859 O O . GLU A 1 226 ? 8.347 -19.625 -20.111 1.00 92.00 226 GLU A O 1
ATOM 1864 N N . ASN A 1 227 ? 8.919 -18.020 -18.650 1.00 92.75 227 ASN A N 1
ATOM 1865 C CA . ASN A 1 227 ? 9.030 -16.922 -19.616 1.00 92.75 227 ASN A CA 1
ATOM 1866 C C . ASN A 1 227 ? 10.484 -16.507 -19.898 1.00 92.75 227 ASN A C 1
ATOM 1868 O O . ASN A 1 227 ? 10.755 -15.342 -20.204 1.00 92.75 227 ASN A O 1
ATOM 1872 N N . LYS A 1 228 ? 11.431 -17.449 -19.815 1.00 89.44 228 LYS A N 1
ATOM 1873 C CA . LYS A 1 228 ? 12.876 -17.198 -19.983 1.00 89.44 228 LYS A CA 1
ATOM 1874 C C . LYS A 1 228 ? 13.228 -16.379 -21.220 1.00 89.44 228 LYS A C 1
ATOM 1876 O O . LYS A 1 228 ? 14.116 -15.529 -21.157 1.00 89.44 228 LYS A O 1
ATOM 1881 N N . ASP A 1 229 ? 12.525 -16.612 -22.324 1.00 89.56 229 ASP A N 1
ATOM 1882 C CA . ASP A 1 229 ? 12.762 -15.910 -23.583 1.00 89.56 229 ASP A CA 1
ATOM 1883 C C . ASP A 1 229 ? 12.538 -14.398 -23.444 1.00 89.56 229 ASP A C 1
ATOM 1885 O O . ASP A 1 229 ? 13.336 -13.617 -23.959 1.00 89.56 229 ASP A O 1
ATOM 1889 N N . GLU A 1 230 ? 11.524 -13.963 -22.690 1.00 90.88 230 GLU A N 1
ATOM 1890 C CA . GLU A 1 230 ? 11.255 -12.542 -22.440 1.00 90.88 230 GLU A CA 1
ATOM 1891 C C . GLU A 1 230 ? 12.291 -11.920 -21.498 1.00 90.88 230 GLU A C 1
ATOM 1893 O O . GLU A 1 230 ? 12.825 -10.845 -21.782 1.00 90.88 230 GLU A O 1
ATOM 1898 N N . PHE A 1 231 ? 12.650 -12.612 -20.413 1.00 88.75 231 PHE A N 1
ATOM 1899 C CA . PHE A 1 231 ? 13.641 -12.110 -19.454 1.00 88.75 231 PHE A CA 1
ATOM 1900 C C . PHE A 1 231 ? 15.055 -12.051 -20.051 1.00 88.75 231 PHE A C 1
ATOM 1902 O O . PHE A 1 231 ? 15.817 -11.130 -19.750 1.00 88.75 231 PHE A O 1
ATOM 1909 N N . SER A 1 232 ? 15.392 -12.944 -20.987 1.00 89.38 232 SER A N 1
ATOM 1910 C CA . SER A 1 232 ? 16.674 -12.905 -21.702 1.00 89.38 232 SER A CA 1
ATOM 1911 C C . SER A 1 232 ? 16.869 -11.616 -22.516 1.00 89.38 232 SER A C 1
ATOM 1913 O O . SER A 1 232 ? 17.996 -11.123 -22.645 1.00 89.38 232 SER A O 1
ATOM 1915 N N . LYS A 1 233 ? 15.773 -11.007 -23.002 1.00 91.62 233 LYS A N 1
ATOM 1916 C CA . LYS A 1 233 ? 15.806 -9.751 -23.768 1.00 91.62 233 LYS A CA 1
ATOM 1917 C C . LYS A 1 233 ? 16.253 -8.566 -22.918 1.00 91.62 233 LYS A C 1
ATOM 1919 O O . LYS A 1 233 ? 16.797 -7.615 -23.477 1.00 91.62 233 LYS A O 1
ATOM 1924 N N . ILE A 1 234 ? 16.068 -8.611 -21.594 1.00 91.06 234 ILE A N 1
ATOM 1925 C CA . ILE A 1 234 ? 16.369 -7.494 -20.684 1.00 91.06 234 ILE A CA 1
ATOM 1926 C C . ILE A 1 234 ? 17.821 -7.034 -20.840 1.00 91.06 234 ILE A C 1
ATOM 1928 O O . ILE A 1 234 ? 18.070 -5.837 -20.963 1.00 91.06 234 ILE A O 1
ATOM 1932 N N . ASN A 1 235 ? 18.778 -7.964 -20.919 1.00 90.00 235 ASN A N 1
ATOM 1933 C CA . ASN A 1 235 ? 20.189 -7.615 -21.109 1.00 90.00 235 ASN A CA 1
ATOM 1934 C C . ASN A 1 235 ? 20.419 -6.868 -22.432 1.00 90.00 235 ASN A C 1
ATOM 1936 O O . ASN A 1 235 ? 21.030 -5.802 -22.437 1.00 90.00 235 ASN A O 1
ATOM 1940 N N . GLY A 1 236 ? 19.847 -7.362 -23.534 1.00 90.31 236 GLY A N 1
ATOM 1941 C CA . GLY A 1 236 ? 19.950 -6.701 -24.837 1.00 90.31 236 GLY A CA 1
ATOM 1942 C C . GLY A 1 236 ? 19.258 -5.332 -24.884 1.00 90.31 236 GLY A C 1
ATOM 1943 O O . GLY A 1 236 ? 19.731 -4.421 -25.569 1.00 90.31 236 GLY A O 1
ATOM 1944 N N . LEU A 1 237 ? 18.159 -5.158 -24.142 1.00 90.62 237 LEU A N 1
ATOM 1945 C CA . LEU A 1 237 ? 17.465 -3.875 -24.005 1.00 90.62 237 LEU A CA 1
ATOM 1946 C C . LEU A 1 237 ? 18.274 -2.872 -23.180 1.00 90.62 237 LEU A C 1
ATOM 1948 O O . LEU A 1 237 ? 18.354 -1.711 -23.574 1.00 90.62 237 LEU A O 1
ATOM 1952 N N . ILE A 1 238 ? 18.919 -3.308 -22.096 1.00 88.88 238 ILE A N 1
ATOM 1953 C CA . ILE A 1 238 ? 19.828 -2.467 -21.304 1.00 88.88 238 ILE A CA 1
ATOM 1954 C C . ILE A 1 238 ? 21.026 -2.034 -22.156 1.00 88.88 238 ILE A C 1
ATOM 1956 O O . ILE A 1 238 ? 21.355 -0.851 -22.188 1.00 88.88 238 ILE A O 1
ATOM 1960 N N . ASP A 1 239 ? 21.627 -2.943 -22.928 1.00 89.25 239 ASP A N 1
ATOM 1961 C CA . ASP A 1 239 ? 22.723 -2.596 -23.841 1.00 89.25 239 ASP A CA 1
ATOM 1962 C C . ASP A 1 239 ? 22.278 -1.593 -24.910 1.00 89.25 239 ASP A C 1
ATOM 1964 O O . ASP A 1 239 ? 22.996 -0.643 -25.238 1.00 89.25 239 ASP A O 1
ATOM 1968 N N . LYS A 1 240 ? 21.066 -1.769 -25.450 1.00 88.50 240 LYS A N 1
ATOM 1969 C CA . LYS A 1 240 ? 20.459 -0.802 -26.367 1.00 88.50 240 LYS A CA 1
ATOM 1970 C C . LYS A 1 240 ? 20.266 0.555 -25.694 1.00 88.50 240 LYS A C 1
ATOM 1972 O O . LYS A 1 240 ? 20.596 1.572 -26.303 1.00 88.50 240 LYS A O 1
ATOM 1977 N N . ALA A 1 241 ? 19.773 0.574 -24.463 1.00 86.12 241 ALA A N 1
ATOM 1978 C CA . ALA A 1 241 ? 19.572 1.795 -23.706 1.00 86.12 241 ALA A CA 1
ATOM 1979 C C . ALA A 1 241 ? 20.903 2.515 -23.445 1.00 86.12 241 ALA A C 1
ATOM 1981 O O . ALA A 1 241 ? 21.009 3.700 -23.738 1.00 86.12 241 ALA A O 1
ATOM 1982 N N . ASN A 1 242 ? 21.962 1.803 -23.053 1.00 85.75 242 ASN A N 1
ATOM 1983 C CA . ASN A 1 242 ? 23.301 2.375 -22.879 1.00 85.75 242 ASN A CA 1
ATOM 1984 C C . ASN A 1 242 ? 23.824 3.045 -24.165 1.00 85.75 242 ASN A C 1
ATOM 1986 O O . ASN A 1 242 ? 24.363 4.152 -24.116 1.00 85.75 242 ASN A O 1
ATOM 1990 N N . ARG A 1 243 ? 23.610 2.427 -25.338 1.00 84.38 243 ARG A N 1
ATOM 1991 C CA . ARG A 1 243 ? 23.959 3.043 -26.636 1.00 84.38 243 ARG A CA 1
ATOM 1992 C C . ARG A 1 243 ? 23.172 4.327 -26.903 1.00 84.38 243 ARG A C 1
ATOM 1994 O O . ARG A 1 243 ? 23.732 5.287 -27.424 1.00 84.38 243 ARG A O 1
ATOM 2001 N N . ILE A 1 244 ? 21.884 4.348 -26.565 1.00 80.88 244 ILE A N 1
ATOM 2002 C CA . ILE A 1 244 ? 21.029 5.534 -26.699 1.00 80.88 244 ILE A CA 1
ATOM 2003 C C . ILE A 1 244 ? 21.487 6.635 -25.723 1.00 80.88 244 ILE A C 1
ATOM 2005 O O . ILE A 1 244 ? 21.617 7.787 -26.127 1.00 80.88 244 ILE A O 1
ATOM 2009 N N . GLN A 1 245 ? 21.826 6.287 -24.477 1.00 79.19 245 GLN A N 1
ATOM 2010 C CA . GLN A 1 245 ? 22.329 7.227 -23.470 1.00 79.19 245 GLN A CA 1
ATOM 2011 C C . GLN A 1 245 ? 23.613 7.929 -23.922 1.00 79.19 245 GLN A C 1
ATOM 2013 O O . GLN A 1 245 ? 23.749 9.138 -23.747 1.00 79.19 245 GLN A O 1
ATOM 2018 N N . GLN A 1 246 ? 24.535 7.196 -24.554 1.00 77.75 246 GLN A N 1
ATOM 2019 C CA . GLN A 1 246 ? 25.757 7.780 -25.114 1.00 77.75 246 GLN A CA 1
ATOM 2020 C C . GLN A 1 246 ? 25.456 8.846 -26.182 1.00 77.75 246 GLN A C 1
ATOM 2022 O O . GLN A 1 246 ? 26.156 9.855 -26.243 1.00 77.75 246 GLN A O 1
ATOM 2027 N N . ARG A 1 247 ? 24.384 8.681 -26.973 1.00 74.44 247 ARG A N 1
ATOM 2028 C CA . ARG A 1 247 ? 23.938 9.687 -27.957 1.00 74.44 247 ARG A CA 1
ATOM 2029 C C . ARG A 1 247 ? 23.320 10.929 -27.304 1.00 74.44 247 ARG A C 1
ATOM 2031 O O . ARG A 1 247 ? 23.374 11.999 -27.896 1.00 74.44 247 ARG A O 1
ATOM 2038 N N . PHE A 1 248 ? 22.773 10.813 -26.091 1.00 68.12 248 PHE A N 1
ATOM 2039 C CA . PHE A 1 248 ? 22.191 11.938 -25.344 1.00 68.12 248 PHE A CA 1
ATOM 2040 C C . PHE A 1 248 ? 23.221 12.864 -24.672 1.00 68.12 248 PHE A C 1
ATOM 2042 O O . PHE A 1 248 ? 22.828 13.856 -24.061 1.00 68.12 248 PHE A O 1
ATOM 2049 N N . GLY A 1 249 ? 24.525 12.603 -24.827 1.00 57.97 249 GLY A N 1
ATOM 2050 C CA . GLY A 1 249 ? 25.570 13.569 -24.473 1.00 57.97 249 GLY A CA 1
ATOM 2051 C C . GLY A 1 249 ? 26.128 13.458 -23.053 1.00 57.97 249 GLY A C 1
ATOM 2052 O O . GLY A 1 249 ? 26.433 14.480 -22.450 1.00 57.97 249 GLY A O 1
ATOM 2053 N N . GLY A 1 250 ? 26.296 12.240 -22.525 1.00 50.28 250 GLY A N 1
ATOM 2054 C CA . GLY A 1 250 ? 27.212 11.935 -21.410 1.00 50.28 250 GLY A CA 1
ATOM 2055 C C . GLY A 1 250 ? 26.832 12.446 -20.013 1.00 50.28 250 GLY A C 1
ATOM 2056 O O . GLY A 1 250 ? 27.256 11.844 -19.030 1.00 50.28 250 GLY A O 1
ATOM 2057 N N . ASN A 1 251 ? 26.000 13.480 -19.896 1.00 51.22 251 ASN A N 1
ATOM 2058 C CA . ASN A 1 251 ? 25.388 13.836 -18.625 1.00 51.22 251 ASN A CA 1
ATOM 2059 C C . ASN A 1 251 ? 24.319 12.792 -18.316 1.00 51.22 251 ASN A C 1
ATOM 2061 O O . ASN A 1 251 ? 23.388 12.581 -19.099 1.00 51.22 251 ASN A O 1
ATOM 2065 N N . THR A 1 252 ? 24.481 12.115 -17.181 1.00 52.38 252 THR A N 1
ATOM 2066 C CA . THR A 1 252 ? 23.442 11.295 -16.569 1.00 52.38 252 THR A CA 1
ATOM 2067 C C . THR A 1 252 ? 22.130 12.065 -16.649 1.00 52.38 252 THR A C 1
ATOM 2069 O O . THR A 1 252 ? 22.065 13.243 -16.296 1.00 52.38 252 THR A O 1
ATOM 2072 N N . ILE A 1 253 ? 21.093 11.431 -17.199 1.00 56.19 253 ILE A N 1
ATOM 2073 C CA . ILE A 1 253 ? 19.731 11.967 -17.177 1.00 56.19 253 ILE A CA 1
ATOM 2074 C C . ILE A 1 253 ? 19.272 11.818 -15.728 1.00 56.19 253 ILE A C 1
ATOM 2076 O O . ILE A 1 253 ? 18.515 10.920 -15.385 1.00 56.19 253 ILE A O 1
ATOM 2080 N N . ASP A 1 254 ? 19.861 12.620 -14.853 1.00 53.03 254 ASP A N 1
ATOM 2081 C CA . ASP A 1 254 ? 19.582 12.616 -13.437 1.00 53.03 254 ASP A CA 1
ATOM 2082 C C . ASP A 1 254 ? 18.354 13.498 -13.263 1.00 53.03 254 ASP A C 1
ATOM 2084 O O . ASP A 1 254 ? 18.423 14.728 -13.253 1.00 53.03 254 ASP A O 1
ATOM 2088 N N . ILE A 1 255 ? 17.193 12.852 -13.325 1.00 56.81 255 ILE A N 1
ATOM 2089 C CA . ILE A 1 255 ? 15.906 13.513 -13.134 1.00 56.81 255 ILE A CA 1
ATOM 2090 C C . ILE A 1 255 ? 15.493 13.543 -11.663 1.00 56.81 255 ILE A C 1
ATOM 2092 O O . ILE A 1 255 ? 14.453 14.134 -11.374 1.00 56.81 255 ILE A O 1
ATOM 2096 N N . GLU A 1 256 ? 16.296 12.993 -10.742 1.00 48.47 256 GLU A N 1
ATOM 2097 C CA . GLU A 1 256 ? 16.092 13.183 -9.304 1.00 48.47 256 GLU A CA 1
ATOM 2098 C C . GLU A 1 256 ? 16.085 14.682 -8.975 1.00 48.47 256 GLU A C 1
ATOM 2100 O O . GLU A 1 256 ? 16.959 15.438 -9.398 1.00 48.47 256 GLU A O 1
ATOM 2105 N N . ASN A 1 257 ? 15.080 15.148 -8.231 1.00 47.69 257 ASN A N 1
ATOM 2106 C CA . ASN A 1 257 ? 14.925 16.570 -7.885 1.00 47.69 257 ASN A CA 1
ATOM 2107 C C . ASN A 1 257 ? 14.534 17.520 -9.028 1.00 47.69 257 ASN A C 1
ATOM 2109 O O . ASN A 1 257 ? 14.555 18.739 -8.849 1.00 47.69 257 ASN A O 1
ATOM 2113 N N . THR A 1 258 ? 14.080 16.994 -10.168 1.00 55.59 258 THR A N 1
ATOM 2114 C CA . THR A 1 258 ? 13.511 17.802 -11.261 1.00 55.59 258 THR A CA 1
ATOM 2115 C C . THR A 1 258 ? 11.974 17.808 -11.234 1.00 55.59 258 THR A C 1
ATOM 2117 O O . THR A 1 258 ? 11.361 16.926 -10.635 1.00 55.59 258 THR A O 1
ATOM 2120 N N . PRO A 1 259 ? 11.290 18.742 -11.929 1.00 50.59 259 PRO A N 1
ATOM 2121 C CA . PRO A 1 259 ? 9.827 18.709 -12.065 1.00 50.59 259 PRO A CA 1
ATOM 2122 C C . PRO A 1 259 ? 9.283 17.421 -12.708 1.00 50.59 259 PRO A C 1
ATOM 2124 O O . PRO A 1 259 ? 8.086 17.160 -12.617 1.00 50.59 259 PRO A O 1
ATOM 2127 N N . LEU A 1 260 ? 10.160 16.651 -13.363 1.00 51.25 260 LEU A N 1
ATOM 2128 C CA . LEU A 1 260 ? 9.892 15.391 -14.056 1.00 51.25 260 LEU A CA 1
ATOM 2129 C C . LEU A 1 260 ? 10.072 14.166 -13.139 1.00 51.25 260 LEU A C 1
ATOM 2131 O O . LEU A 1 260 ? 9.788 13.041 -13.562 1.00 51.25 260 LEU A O 1
ATOM 2135 N N . ASP A 1 261 ? 10.538 14.385 -11.906 1.00 53.19 261 ASP A N 1
ATOM 2136 C CA . ASP A 1 261 ? 10.690 13.375 -10.868 1.00 53.19 261 ASP A CA 1
ATOM 2137 C C . ASP A 1 261 ? 9.319 12.949 -10.324 1.00 53.19 261 ASP A C 1
ATOM 2139 O O . ASP A 1 261 ? 8.621 13.720 -9.656 1.00 53.19 261 ASP A O 1
ATOM 2143 N N . ARG A 1 262 ? 8.955 11.683 -10.560 1.00 58.16 262 ARG A N 1
ATOM 2144 C CA . ARG A 1 262 ? 7.712 11.073 -10.061 1.00 58.16 262 ARG A CA 1
ATOM 2145 C C . ARG A 1 262 ? 7.670 10.980 -8.527 1.00 58.16 262 ARG A C 1
ATOM 2147 O O . ARG A 1 262 ? 6.594 10.783 -7.965 1.00 58.16 262 ARG A O 1
ATOM 2154 N N . SER A 1 263 ? 8.810 11.100 -7.838 1.00 48.56 263 SER A N 1
ATOM 2155 C CA . SER A 1 263 ? 8.909 11.027 -6.374 1.00 48.56 263 SER A CA 1
ATOM 2156 C C . SER A 1 263 ? 8.592 12.357 -5.672 1.00 48.56 263 SER A C 1
ATOM 2158 O O . SER A 1 263 ? 8.086 12.353 -4.544 1.00 48.56 263 SER A O 1
ATOM 2160 N N . ILE A 1 264 ? 8.823 13.485 -6.354 1.00 42.88 264 ILE A N 1
ATOM 2161 C CA . ILE A 1 264 ? 8.609 14.852 -5.841 1.00 42.88 264 ILE A CA 1
ATOM 2162 C C . ILE A 1 264 ? 7.303 15.414 -6.377 1.00 42.88 264 ILE A C 1
ATOM 2164 O O . ILE A 1 264 ? 6.470 15.891 -5.607 1.00 42.88 264 ILE A O 1
ATOM 2168 N N . ASN A 1 265 ? 7.094 15.248 -7.680 1.00 45.38 265 ASN A N 1
ATOM 2169 C CA . ASN A 1 265 ? 5.826 15.447 -8.347 1.00 45.38 265 ASN A CA 1
ATOM 2170 C C . ASN A 1 265 ? 5.335 14.074 -8.810 1.00 45.38 265 ASN A C 1
ATOM 2172 O O . ASN A 1 265 ? 5.400 13.740 -9.993 1.00 45.38 265 ASN A O 1
ATOM 2176 N N . ALA A 1 266 ? 4.768 13.279 -7.891 1.00 43.97 266 ALA A N 1
ATOM 2177 C CA . ALA A 1 266 ? 3.706 12.370 -8.334 1.00 43.97 266 ALA A CA 1
ATOM 2178 C C . ALA A 1 266 ? 2.749 13.263 -9.123 1.00 43.97 266 ALA A C 1
ATOM 2180 O O . ALA A 1 266 ? 2.425 14.308 -8.558 1.00 43.97 266 ALA A O 1
ATOM 2181 N N . PRO A 1 267 ? 2.393 12.953 -10.382 1.00 38.88 267 PRO A N 1
ATOM 2182 C CA . PRO A 1 267 ? 1.692 13.889 -11.259 1.00 38.88 267 PRO A CA 1
ATOM 2183 C C . PRO A 1 267 ? 0.512 14.490 -10.498 1.00 38.88 267 PRO A C 1
ATOM 2185 O O . PRO A 1 267 ? -0.513 13.844 -10.273 1.00 38.88 267 PRO A O 1
ATOM 2188 N N . LEU A 1 268 ? 0.716 15.709 -10.003 1.00 34.34 268 LEU A N 1
ATOM 2189 C CA . LEU A 1 268 ? -0.324 16.508 -9.407 1.00 34.34 268 LEU A CA 1
ATOM 2190 C C . LEU A 1 268 ? -1.120 16.966 -10.620 1.00 34.34 268 LEU A C 1
ATOM 2192 O O . LEU A 1 268 ? -0.564 17.493 -11.580 1.00 34.34 268 LEU A O 1
ATOM 2196 N N . VAL A 1 269 ? -2.376 16.535 -10.680 1.00 33.56 269 VAL A N 1
ATOM 2197 C CA . VAL A 1 269 ? -3.477 17.460 -10.411 1.00 33.56 269 VAL A CA 1
ATOM 2198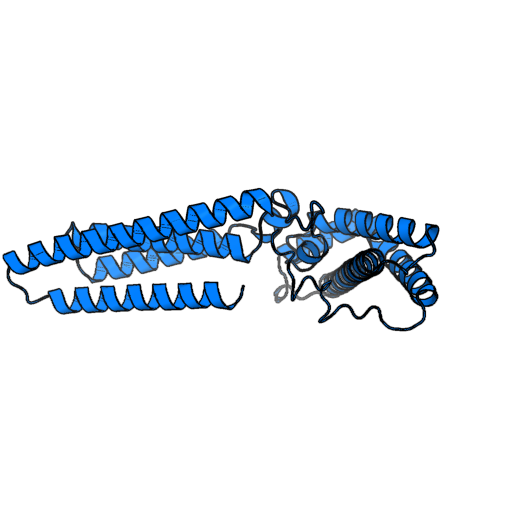 C C . VAL A 1 269 ? -3.293 18.700 -11.282 1.00 33.56 269 VAL A C 1
ATOM 2200 O O . VAL A 1 269 ? -2.620 19.653 -10.894 1.00 33.56 269 VAL A O 1
ATOM 2203 N N . ARG A 1 270 ? -3.898 18.662 -12.470 1.00 28.09 270 ARG A N 1
ATOM 2204 C CA . ARG A 1 270 ? -4.559 19.881 -12.920 1.00 28.09 270 ARG A CA 1
ATOM 2205 C C . ARG A 1 270 ? -5.767 20.119 -12.027 1.00 28.09 270 ARG A C 1
ATOM 2207 O O . ARG A 1 270 ? -6.441 19.115 -11.701 1.00 28.09 270 ARG A O 1
#

Mean predicted aligned error: 11.13 Å

Radius of gyration: 25.38 Å; Cα contacts (8 Å, |Δi|>4): 185; chains: 1; bounding box: 56×47×74 Å

Nearest PDB structures (foldseek):
  1ez3-assembly1_A  TM=4.578E-01  e=1.622E+00  Rattus norvegicus
  3lg7-assembly1_B  TM=4.078E-01  e=1.329E+00  synthetic construct
  4egw-assembly1_B  TM=3.899E-01  e=1.329E+00  Methanocaldococcus jannaschii DSM 2661

Foldseek 3Di:
DVPPVVVVVVVLVVVVVVLVVVVVVLPDDDPVVLVVCLVVVLVVLVVVVVVLVVVVVVLVVVCVPFWDDPVSVVSVLVSVLSNVLSVLVNVVSVDVDDPVVSVVVNVVSVVVSVVVVVPDPPLLCCLPPTFTDAPNHGQLLRNLVDDLSSLVNLLVLLVQLLVLLVVLVPPLDPPDLVNLLSLVSSLSSLVSLLVLQVVLCVQPDPPHDPVPDDPSSVVSNVSCVVVVVSNVCSVVSNVSSVVSVVSVPPPDSPCVPPPSDCVVCVPDDD

Sequence (270 aa):
MRKGFFELLIASSIATIVIIFVLRFLRNLQSTQKFIVQITSSVLVLEIGLLLLSALQRLNLYQATHGLTRARIFGFIFIVWLSVLLFILLVRILKDIKEKWFFSTNVAATLIILLFVNLFNIDGLIATKYKPTVNDEIDYYYITSLSTDAYEAWIPSINESQQILNKLDKNAEGSNPEDRRQFYWAISILSSLKEKDSYLNSKYHPNSSWQSFIFSEFNAFQFIQENKDEFSKINGLIDKANRIQQRFGGNTIDIENTPLDRSINAPLVR

Secondary structure (DSSP, 8-state):
-HHHHHHHHHHHHHHHHHHHHHHHHGGG--HHHHHHHHHHHHHHHHHHHHHHHHHHHHHHHHHHHH---HHHHHHHHHHHHHHHHHHHHHHHHHS---HHHHHHHHHHHHHHHHHHHHHS-HHHHHHHTS--EETTEE-HHHHHTS-GGGGGGHHHHHHHHHHHHHHHHHH--TTSHHHHHHHHHHHHHHHHHHHHHHHHHHHSSTT--GGG--HHHHHHHHHHHHTHHHHHHHHHHHHHHHHHHHHTTSS----TTSTT-TTT------

Solvent-accessible surface area (backbone atoms only — not comparable to full-atom values): 15240 Å² total; per-residue (Å²): 121,77,60,65,58,51,51,49,53,50,51,51,50,50,52,52,50,50,51,53,51,51,60,65,67,58,79,80,62,56,77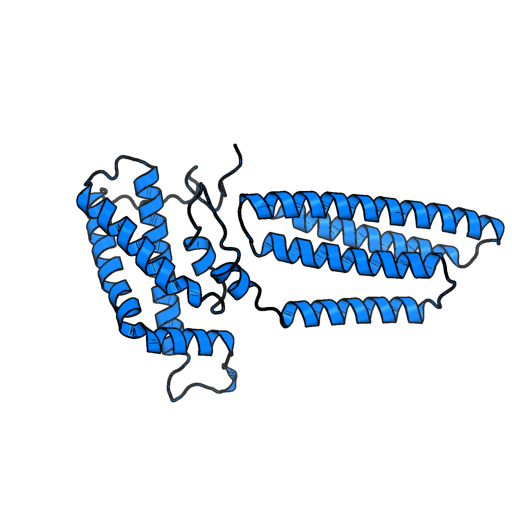,70,58,47,51,54,50,42,51,55,52,49,51,52,52,48,52,52,49,52,53,50,51,54,51,49,52,54,51,52,55,51,34,78,75,32,31,46,48,73,70,57,52,53,49,50,53,48,51,53,51,50,51,52,52,50,50,55,48,48,52,45,64,79,36,98,62,57,69,68,57,55,54,51,51,52,52,50,52,50,50,52,51,54,52,53,57,71,72,49,64,61,48,34,45,28,42,70,79,32,52,30,41,52,93,91,37,73,42,48,52,62,46,68,71,45,58,51,52,18,45,85,34,48,63,61,41,51,52,50,30,50,51,53,53,54,52,55,68,73,62,78,58,73,77,47,72,65,54,48,47,54,50,48,47,31,52,53,40,48,52,52,50,50,49,50,53,52,49,40,57,70,58,70,41,100,86,49,62,75,89,75,68,48,72,50,51,51,53,34,40,51,52,46,66,77,41,42,75,64,62,59,44,45,61,59,50,51,55,50,47,52,58,51,48,60,73,63,63,75,63,75,84,72,43,78,94,37,88,80,16,61,88,81,39,51,81,71,76,130